Protein 2HQ7 (pdb70)

Secondary structure (DSSP, 8-state):
--SHHHHHHHHHHHH-S---EEE-GGG-EEE----EEETTTEEEEEEE-----HHHHH--EEE---B-SSSSEE--EEEEEEE--HHHH----TTHHHH-TTGGG-TTEEEEEEEEEEEEEEETTEEEEEEGGG-/--HHHHHHHHHHHHT-S---EEE-GGG-EEE----EEETTTEEEEEEE-----HHHHH--EEE---EETTTTEE--EEEEEEE--HHHH----TTSTTT-TTGGG-TTEEEEEEEEEEEEEEETTEEEEEETTT--

Radius of gyration: 18.86 Å; Cα contacts (8 Å, |Δi|>4): 543; chains: 2; bounding box: 48×42×45 Å

InterPro domains:
  IPR011576 Pyridoxamine 5'-phosphate oxidase, N-terminal [PF01243] (9-128)
  IPR012349 FMN-binding split barrel [G3DSA:2.30.110.10] (1-145)
  IPR052917 Stress Response and Developmental Protein [PTHR34818] (12-135)

Sequence (271 aa):
IDEKFLIESNELVESSKIVVGTNGENGYPNIKARLKHDGLKKFWLSTNTSTRVERLKKNNKICLYFVDDNKFAGLLVGTIEILHDRASKELWTDGCEIYYPLGIDDPDYTALCFTAEWWGNYYRHLKNITFKIDEIIDEKFLIESNELVESSKIVVGTNGENGYPNIKARLKHDGLKKFWLSTNTSTRVERLKKNNKICLYFVDDNKFAGLLVGTIEILHDRASKELWTDGCEIYYPLGIDDPDYTALCFTAEWGNYYRHLKNITFKIDEIY

Nearest PDB structures (foldseek):
  2hq7-assembly1_B  TM=1.007E+00  e=3.858E-28  Clostridium acetobutylicum
  2fhq-assembly1_B  TM=8.639E-01  e=6.244E-13  Bacteroides thetaiotaomicron VPI-5482
  2hq9-assembly1_B  TM=6.740E-01  e=7.837E-05  Mesorhizobium loti
  2hq9-assembly1_A  TM=6.359E-01  e=1.145E-04  Mesorhizobium loti
  3u5w-assembly1_A-2  TM=6.523E-01  e=2.023E-04  Brucella abortus 2308

CATH classification: 2.30.110.10

Solvent-accessible surface area: 13935 Å² total

Organism: Clostridium acetobutylicum (strain ATCC 824 / DSM 792 / JCM 1419 / IAM 19013 / LMG 5710 / NBRC 13948 / NRRL B-527 / VKM B-1787 / 2291 / W) (NCBI:txid272562)

B-factor: mean 39.84, std 12.77, range [18.35, 84.62]

Structure (mmCIF, N/CA/C/O backbone):
data_2HQ7
#
_entry.id   2HQ7
#
_cell.length_a   85.850
_cell.length_b   36.790
_cell.length_c   97.970
_cell.angle_alpha   90.000
_cell.angle_beta   113.750
_cell.angle_gamma   90.000
#
_symmetry.space_group_name_H-M   'C 1 2 1'
#
loop_
_entity.id
_entity.type
_entity.pdbx_description
1 polymer 'Protein, related to general stress protein 26(GS26) of B.subtilis'
2 non-polymer 'CHLORIDE ION'
3 non-polymer 1,2-ETHANEDIOL
4 water water
#
loop_
_atom_site.group_PDB
_atom_site.id
_atom_site.type_symbol
_atom_site.label_atom_id
_atom_site.label_alt_id
_atom_site.label_comp_id
_atom_site.label_asym_id
_atom_site.label_entity_id
_atom_site.label_seq_id
_atom_site.pdbx_PDB_ins_code
_atom_site.Cartn_x
_atom_site.Cartn_y
_atom_site.Cartn_z
_atom_site.occupancy
_atom_site.B_iso_or_equiv
_atom_site.auth_seq_id
_atom_site.auth_comp_id
_atom_site.auth_asym_id
_atom_site.auth_atom_id
_atom_site.pdbx_PDB_model_num
ATOM 1 N N . ILE A 1 3 ? 7.920 -3.761 41.547 1.00 76.52 2 ILE A N 1
ATOM 2 C CA . ILE A 1 3 ? 7.555 -3.042 40.292 1.00 76.17 2 ILE A CA 1
ATOM 3 C C . ILE A 1 3 ? 7.922 -1.550 40.387 1.00 76.54 2 ILE A C 1
ATOM 4 O O . ILE A 1 3 ? 7.516 -0.855 41.318 1.00 75.51 2 ILE A O 1
ATOM 9 N N . ASP A 1 4 ? 8.682 -1.085 39.392 1.00 78.32 3 ASP A N 1
ATOM 10 C CA . ASP A 1 4 ? 9.315 0.256 39.361 1.00 78.59 3 ASP A CA 1
ATOM 11 C C . ASP A 1 4 ? 8.322 1.413 39.223 1.00 78.61 3 ASP A C 1
ATOM 12 O O . ASP A 1 4 ? 7.137 1.209 38.914 1.00 78.27 3 ASP A O 1
ATOM 17 N N . GLU A 1 5 ? 8.829 2.626 39.441 1.00 77.81 4 GLU A N 1
ATOM 18 C CA . GLU A 1 5 ? 8.010 3.830 39.430 1.00 77.86 4 GLU A CA 1
ATOM 19 C C . GLU A 1 5 ? 8.077 4.612 38.118 1.00 75.86 4 GLU A C 1
ATOM 20 O O . GLU A 1 5 ? 7.345 5.580 37.956 1.00 77.03 4 GLU A O 1
ATOM 26 N N . LYS A 1 6 ? 8.927 4.195 37.182 1.00 73.20 5 LYS A N 1
ATOM 27 C CA . LYS A 1 6 ? 9.036 4.881 35.888 1.00 71.30 5 LYS A CA 1
ATOM 28 C C . LYS A 1 6 ? 7.807 4.622 35.003 1.00 70.07 5 LYS A C 1
ATOM 29 O O . LYS A 1 6 ? 7.161 5.555 34.508 1.00 68.95 5 LYS A O 1
ATOM 31 N N . PHE A 1 7 ? 7.494 3.344 34.811 1.00 67.58 6 PHE A N 1
ATOM 32 C CA . PHE A 1 7 ? 6.395 2.944 33.935 1.00 64.57 6 PHE A CA 1
ATOM 33 C C . PHE A 1 7 ? 5.028 3.140 34.613 1.00 61.43 6 PHE A C 1
ATOM 34 O O . PHE A 1 7 ? 4.003 3.194 33.925 1.00 62.79 6 PHE A O 1
ATOM 42 N N . LEU A 1 8 ? 5.016 3.266 35.940 1.00 56.40 7 LEU A N 1
ATOM 43 C CA . LEU A 1 8 ? 3.785 3.582 36.677 1.00 53.84 7 LEU A CA 1
ATOM 44 C C . LEU A 1 8 ? 3.493 5.081 36.717 1.00 52.47 7 LEU A C 1
ATOM 45 O O . LEU A 1 8 ? 2.349 5.478 36.907 1.00 52.26 7 LEU A O 1
ATOM 47 N N . ILE A 1 9 ? 4.527 5.912 36.568 1.00 51.17 8 ILE A N 1
ATOM 48 C CA . ILE A 1 9 ? 4.348 7.371 36.455 1.00 49.17 8 ILE A CA 1
ATOM 49 C C . ILE A 1 9 ? 3.725 7.697 35.117 1.00 45.38 8 ILE A C 1
ATOM 50 O O . ILE A 1 9 ? 2.791 8.479 35.057 1.00 45.69 8 ILE A O 1
ATOM 55 N N . GLU A 1 10 ? 4.242 7.076 34.054 1.00 43.62 9 GLU A N 1
ATOM 56 C CA . GLU A 1 10 ? 3.612 7.123 32.731 1.00 45.33 9 GLU A CA 1
ATOM 57 C C . GLU A 1 10 ? 2.173 6.549 32.671 1.00 41.07 9 GLU A C 1
ATOM 58 O O . GLU A 1 10 ? 1.349 7.056 31.927 1.00 39.53 9 GLU A O 1
ATOM 64 N N . SER A 1 11 ? 1.883 5.497 33.429 1.00 39.80 10 SER A N 1
ATOM 65 C CA . SER A 1 11 ? 0.529 4.935 33.477 1.00 37.61 10 SER A CA 1
ATOM 66 C C . SER A 1 11 ? -0.459 5.952 34.052 1.00 37.09 10 SER A C 1
ATOM 67 O O . SER A 1 11 ? -1.524 6.176 33.491 1.00 37.12 10 SER A O 1
ATOM 70 N N . ASN A 1 12 ? -0.090 6.568 35.163 1.00 36.88 11 ASN A N 1
ATOM 71 C CA . ASN A 1 12 ? -0.933 7.565 35.809 1.00 40.44 11 ASN A CA 1
ATOM 72 C C . ASN A 1 12 ? -1.107 8.824 34.977 1.00 40.63 11 ASN A C 1
ATOM 73 O O . ASN A 1 12 ? -2.170 9.436 34.986 1.00 41.11 11 ASN A O 1
ATOM 78 N N . GLU A 1 13 ? -0.047 9.240 34.293 1.00 43.05 12 GLU A N 1
ATOM 79 C CA . GLU A 1 13 ? -0.116 10.432 33.452 1.00 43.82 12 GLU A CA 1
ATOM 80 C C . GLU A 1 13 ? -1.066 10.192 32.287 1.00 41.13 12 GLU A C 1
ATOM 81 O O . GLU A 1 13 ? -1.838 11.069 31.890 1.00 42.95 12 GLU A O 1
ATOM 87 N N . LEU A 1 14 ? -0.970 9.003 31.728 1.00 39.09 13 LEU A N 1
ATOM 88 C CA . LEU A 1 14 ? -1.811 8.587 30.643 1.00 39.22 13 LEU A CA 1
ATOM 89 C C . LEU A 1 14 ? -3.285 8.599 31.059 1.00 39.45 13 LEU A C 1
ATOM 90 O O . LEU A 1 14 ? -4.136 9.110 30.334 1.00 40.02 13 LEU A O 1
ATOM 95 N N . VAL A 1 15 ? -3.579 8.019 32.220 1.00 36.10 14 VAL A N 1
ATOM 96 C CA . VAL A 1 15 ? -4.920 8.036 32.766 1.00 36.95 14 VAL A CA 1
ATOM 97 C C . VAL A 1 15 ? -5.410 9.470 33.049 1.00 38.53 14 VAL A C 1
ATOM 98 O O . VAL A 1 15 ? -6.549 9.808 32.756 1.00 35.57 14 VAL A O 1
ATOM 102 N N . GLU A 1 16 ? -4.546 10.314 33.607 1.00 40.68 15 GLU A N 1
ATOM 103 C CA . GLU A 1 16 ? -4.951 11.670 33.968 1.00 40.79 15 GLU A CA 1
ATOM 104 C C . GLU A 1 16 ? -5.210 12.517 32.749 1.00 38.65 15 GLU A C 1
ATOM 105 O O . GLU A 1 16 ? -5.988 13.441 32.821 1.00 37.65 15 GLU A O 1
ATOM 111 N N . SER A 1 17 ? -4.593 12.180 31.624 1.00 39.24 16 SER A N 1
ATOM 112 C CA . SER A 1 17 ? -4.753 12.968 30.407 1.00 41.93 16 SER A CA 1
ATOM 113 C C . SER A 1 17 ? -5.932 12.487 29.581 1.00 42.73 16 SER A C 1
ATOM 114 O O . SER A 1 17 ? -6.309 13.148 28.622 1.00 43.26 16 SER A O 1
ATOM 117 N N . SER A 1 18 ? -6.492 11.333 29.938 1.00 42.82 17 SER A N 1
ATOM 118 C CA . SER A 1 18 ? -7.515 10.671 29.127 1.00 43.61 17 SER A CA 1
ATOM 119 C C . SER A 1 18 ? -8.922 11.155 29.435 1.00 42.30 17 SER A C 1
ATOM 120 O O . SER A 1 18 ? -9.336 11.140 30.575 1.00 45.82 17 SER A O 1
ATOM 123 N N . LYS A 1 19 ? -9.661 11.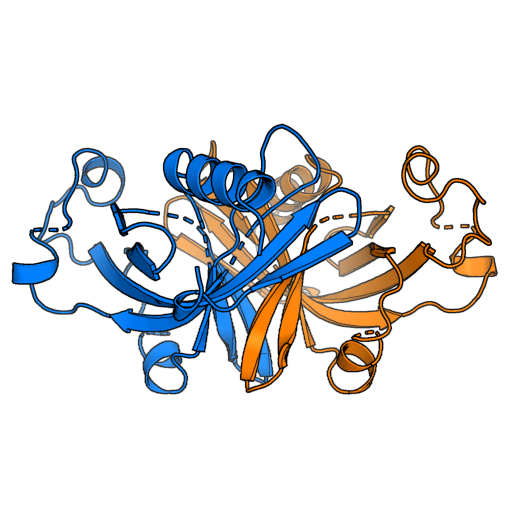576 28.423 1.00 40.33 18 LYS A N 1
ATOM 124 C CA . LYS A 1 19 ? -11.072 11.900 28.571 1.00 40.23 18 LYS A CA 1
ATOM 125 C C . LYS A 1 19 ? -11.921 10.732 28.114 1.00 39.02 18 LYS A C 1
ATOM 126 O O . LYS A 1 19 ? -12.991 10.520 28.653 1.00 38.81 18 LYS A O 1
ATOM 128 N N . ILE A 1 20 ? -11.462 10.036 27.072 1.00 39.52 19 ILE A N 1
ATOM 129 C CA . ILE A 1 20 ? -12.132 8.887 26.488 1.00 38.41 19 ILE A CA 1
ATOM 130 C C . ILE A 1 20 ? -11.323 7.633 26.771 1.00 36.27 19 ILE A C 1
ATOM 131 O O . ILE A 1 20 ? -10.093 7.621 26.697 1.00 37.10 19 ILE A O 1
ATOM 136 N N . VAL A 1 21 ? -12.016 6.565 27.111 1.00 31.22 20 VAL A N 1
ATOM 137 C CA . VAL A 1 21 ? -11.349 5.286 27.377 1.00 33.51 20 VAL A CA 1
ATOM 138 C C . VAL A 1 21 ? -12.066 4.179 26.607 1.00 29.39 20 VAL A C 1
ATOM 139 O O . VAL A 1 21 ? -13.273 4.261 26.362 1.00 29.53 20 VAL A O 1
ATOM 151 N N . VAL A 1 23 ? -13.461 0.582 26.208 1.00 28.17 22 VAL A N 1
ATOM 152 C CA . VAL A 1 23 ? -13.988 -0.367 27.174 1.00 22.57 22 VAL A CA 1
ATOM 153 C C . VAL A 1 23 ? -14.322 -1.678 26.498 1.00 25.93 22 VAL A C 1
ATOM 154 O O . VAL A 1 23 ? -15.152 -1.747 25.585 1.00 25.10 22 VAL A O 1
ATOM 158 N N . GLY A 1 24 ? -13.667 -2.727 26.968 1.00 22.84 23 GLY A N 1
ATOM 159 C CA . GLY A 1 24 ? -13.871 -4.025 26.446 1.00 22.53 23 GLY A CA 1
ATOM 160 C C . GLY A 1 24 ? -14.766 -4.813 27.362 1.00 24.33 23 GLY A C 1
ATOM 161 O O . GLY A 1 24 ? -14.506 -4.874 28.556 1.00 22.67 23 GLY A O 1
ATOM 162 N N . THR A 1 25 ? -15.791 -5.443 26.788 1.00 25.82 24 THR A N 1
ATOM 163 C CA . THR A 1 25 ? -16.795 -6.199 27.547 1.00 25.17 24 THR A CA 1
ATOM 164 C C . THR A 1 25 ? -16.956 -7.515 26.837 1.00 23.68 24 THR A C 1
ATOM 165 O O . THR A 1 25 ? -16.558 -7.656 25.679 1.00 25.68 24 THR A O 1
ATOM 169 N N . ASN A 1 26 ? -17.513 -8.484 27.548 1.00 27.71 25 ASN A N 1
ATOM 170 C CA . ASN A 1 26 ? -17.795 -9.798 27.007 1.00 24.17 25 ASN A CA 1
ATOM 171 C C . ASN A 1 26 ? -19.147 -9.808 26.307 1.00 26.22 25 ASN A C 1
ATOM 172 O O . ASN A 1 26 ? -20.185 -9.665 26.931 1.00 27.16 25 ASN A O 1
ATOM 177 N N . GLY A 1 27 ? -19.134 -9.953 24.999 1.00 27.41 26 GLY A N 1
ATOM 178 C CA . GLY A 1 27 ? -20.331 -9.779 24.229 1.00 28.65 26 GLY A CA 1
ATOM 179 C C . GLY A 1 27 ? -21.030 -11.062 23.905 1.00 29.25 26 GLY A C 1
ATOM 180 O O . GLY A 1 27 ? -20.657 -12.150 24.361 1.00 29.82 26 GLY A O 1
ATOM 181 N N . GLU A 1 28 ? -22.040 -10.926 23.059 1.00 32.73 27 GLU A N 1
ATOM 182 C CA . GLU A 1 28 ? -22.876 -12.040 22.633 1.00 31.35 27 GLU A CA 1
ATOM 183 C C . GLU A 1 28 ? -22.023 -13.054 21.886 1.00 30.78 27 GLU A C 1
ATOM 184 O O . GLU A 1 28 ? -21.099 -12.702 21.123 1.00 27.60 27 GLU A O 1
ATOM 187 N N . ASN A 1 29 ? -22.328 -14.328 22.106 1.00 29.83 28 ASN A N 1
ATOM 188 C CA . ASN A 1 29 ? -21.779 -15.413 21.320 1.00 29.26 28 ASN A CA 1
ATOM 189 C C . ASN A 1 29 ? -20.293 -15.611 21.495 1.00 28.53 28 ASN A C 1
ATOM 190 O O . ASN A 1 29 ? -19.656 -16.265 20.683 1.00 30.05 28 ASN A O 1
ATOM 195 N N . GLY A 1 30 ? -19.740 -15.076 22.564 1.00 25.18 29 GLY A N 1
ATOM 196 C CA . GLY A 1 30 ? -18.371 -15.384 22.922 1.00 27.79 29 GLY A CA 1
ATOM 197 C C . GLY A 1 30 ? -17.380 -14.401 22.378 1.00 27.94 29 GLY A C 1
ATOM 198 O O . GLY A 1 30 ? -16.180 -14.634 22.490 1.00 29.30 29 GLY A O 1
ATOM 199 N N . TYR A 1 31 ? -17.864 -13.291 21.827 1.00 25.27 30 TYR A N 1
ATOM 200 C CA . TYR A 1 31 ? -16.985 -12.349 21.176 1.00 26.66 30 TYR A CA 1
ATOM 201 C C . TYR A 1 31 ? -16.779 -11.189 22.099 1.00 25.95 30 TYR A C 1
ATOM 202 O O . TYR A 1 31 ? -17.738 -10.750 22.721 1.00 25.50 30 TYR A O 1
ATOM 211 N N . PRO A 1 32 ? -15.532 -10.662 22.175 1.00 26.76 31 PRO A N 1
ATOM 212 C CA . PRO A 1 32 ? -15.351 -9.403 22.866 1.00 26.35 31 PRO A CA 1
ATOM 213 C C . PRO A 1 32 ? -15.998 -8.280 22.097 1.00 27.97 31 PRO A C 1
ATOM 214 O O . PRO A 1 32 ? -16.242 -8.392 20.889 1.00 27.45 31 PRO A O 1
ATOM 218 N N . ASN A 1 33 ? -16.276 -7.192 22.804 1.00 25.34 32 ASN A N 1
ATOM 219 C CA . ASN A 1 33 ? -16.859 -6.045 22.198 1.00 26.75 32 ASN A CA 1
ATOM 220 C C . ASN A 1 33 ? -16.085 -4.883 22.802 1.00 25.60 32 ASN A C 1
ATOM 221 O O . ASN A 1 33 ? -15.620 -4.971 23.946 1.00 25.36 32 ASN A O 1
ATOM 226 N N . ILE A 1 34 ? -15.890 -3.831 22.023 1.00 27.24 33 ILE A N 1
ATOM 227 C CA . ILE A 1 34 ? -15.252 -2.600 22.519 1.00 25.33 33 ILE A CA 1
ATOM 228 C C . ILE A 1 34 ? -16.104 -1.364 22.194 1.00 27.47 33 ILE A C 1
ATOM 229 O O . ILE A 1 34 ? -16.659 -1.281 21.111 1.00 26.06 33 ILE A O 1
ATOM 234 N N . LYS A 1 35 ? -16.161 -0.407 23.129 1.00 26.13 34 LYS A N 1
ATOM 235 C CA . LYS A 1 35 ? -16.953 0.806 23.026 1.00 30.17 34 LYS A CA 1
ATOM 236 C C . LYS A 1 35 ? -16.188 1.916 23.739 1.00 28.58 34 LYS A C 1
ATOM 237 O O . LYS A 1 35 ? -15.626 1.683 24.803 1.00 30.74 34 LYS A O 1
ATOM 243 N N . ALA A 1 36 ? -16.189 3.114 23.175 1.00 30.37 35 ALA A N 1
ATOM 244 C CA . ALA A 1 36 ? -15.595 4.287 23.821 1.00 26.28 35 ALA A CA 1
ATOM 245 C C . ALA A 1 36 ? -16.546 4.795 24.887 1.00 26.13 35 ALA A C 1
ATOM 246 O O . ALA A 1 36 ? -17.753 4.821 24.671 1.00 28.85 35 ALA A O 1
ATOM 264 N N . ARG A 1 39 ? -14.480 9.250 30.683 1.00 33.09 38 ARG A N 1
ATOM 265 C CA . ARG A 1 39 ? -14.008 9.191 32.064 1.00 35.51 38 ARG A CA 1
ATOM 266 C C . ARG A 1 39 ? -14.558 10.339 32.875 1.00 35.92 38 ARG A C 1
ATOM 267 O O . ARG A 1 39 ? -14.289 11.490 32.553 1.00 37.08 38 ARG A O 1
ATOM 275 N N . LEU A 1 40 ? -15.319 10.039 33.930 1.00 35.80 39 LEU A N 1
ATOM 276 C CA . LEU A 1 40 ? -15.846 11.078 34.819 1.00 34.25 39 LEU A CA 1
ATOM 277 C C . LEU A 1 40 ? -14.882 11.416 35.938 1.00 32.75 39 LEU A C 1
ATOM 278 O O . LEU A 1 40 ? -14.642 12.570 36.209 1.00 38.07 39 LEU A O 1
ATOM 283 N N . LYS A 1 41 ? -14.346 10.412 36.598 1.00 29.52 40 LYS A N 1
ATOM 284 C CA . LYS A 1 41 ? -13.489 10.583 37.773 1.00 30.02 40 LYS A CA 1
ATOM 285 C C . LYS A 1 41 ? -12.675 9.278 37.923 1.00 28.15 40 LYS A C 1
ATOM 286 O O . LYS A 1 41 ? -13.044 8.246 37.365 1.00 25.59 40 LYS A O 1
ATOM 292 N N . HIS A 1 42 ? -11.549 9.322 38.628 1.00 27.54 41 HIS A N 1
ATOM 293 C CA . HIS A 1 42 ? -10.796 8.127 38.953 1.00 28.28 41 HIS A CA 1
ATOM 294 C C . HIS A 1 42 ? -10.063 8.390 40.251 1.00 28.47 41 HIS A C 1
ATOM 295 O O . HIS A 1 42 ? -9.991 9.519 40.718 1.00 29.70 41 HIS A O 1
ATOM 302 N N . ASP A 1 43 ? -9.566 7.310 40.824 1.00 28.93 42 ASP A N 1
ATOM 303 C CA . ASP A 1 43 ? -8.652 7.342 41.933 1.00 29.42 42 ASP A CA 1
ATOM 304 C C . ASP A 1 43 ? -7.473 6.429 41.610 1.00 28.54 42 ASP A C 1
ATOM 305 O O . ASP A 1 43 ? -7.590 5.217 41.650 1.00 28.76 42 ASP A O 1
ATOM 310 N N . GLY A 1 44 ? -6.331 7.044 41.308 1.00 28.95 43 GLY A N 1
ATOM 311 C CA . GLY A 1 44 ? -5.154 6.339 40.799 1.00 29.49 43 GLY A CA 1
ATOM 312 C C . GLY A 1 44 ? -5.469 5.439 39.641 1.00 26.35 43 GLY A C 1
ATOM 313 O O . GLY A 1 44 ? -6.189 5.825 38.728 1.00 27.26 43 GLY A O 1
ATOM 314 N N . LEU A 1 45 ? -4.966 4.209 39.740 1.00 30.57 44 LEU A N 1
ATOM 315 C CA . LEU A 1 45 ? -5.274 3.109 38.819 1.00 31.16 44 LEU A CA 1
ATOM 316 C C . LEU A 1 45 ? -6.296 2.097 39.357 1.00 30.39 44 LEU A C 1
ATOM 317 O O . LEU A 1 45 ? -6.549 1.073 38.713 1.00 30.22 44 LEU A O 1
ATOM 322 N N . LYS A 1 46 ? -6.897 2.366 40.516 1.00 28.23 45 LYS A N 1
ATOM 323 C CA . LYS A 1 46 ? -7.794 1.394 41.138 1.00 28.07 45 LYS A CA 1
ATOM 324 C C . LYS A 1 46 ? -9.265 1.607 40.768 1.00 26.36 45 LYS A C 1
ATOM 325 O O . LYS A 1 46 ? -9.988 0.659 40.597 1.00 29.20 45 LYS A O 1
ATOM 331 N N . LYS A 1 47 ? -9.731 2.852 40.707 1.00 29.58 46 LYS A N 1
ATOM 332 C CA . LYS A 1 47 ? -11.149 3.092 40.479 1.00 31.04 46 LYS A CA 1
ATOM 333 C C . LYS A 1 47 ? -11.340 4.137 39.441 1.00 30.80 46 LYS A C 1
ATOM 334 O O . LYS A 1 47 ? -10.636 5.164 39.453 1.00 31.30 46 LYS A O 1
ATOM 340 N N . PHE A 1 48 ? -12.297 3.856 38.551 1.00 29.08 47 PHE A N 1
ATOM 341 C CA . PHE A 1 48 ? -12.643 4.690 37.405 1.00 25.95 47 PHE A CA 1
ATOM 342 C C . PHE A 1 48 ? -14.127 4.797 37.276 1.00 27.67 47 PHE A C 1
ATOM 343 O O . PHE A 1 48 ? -14.829 3.793 37.246 1.00 28.77 47 PHE A O 1
ATOM 351 N N . TRP A 1 49 ? -14.621 6.025 37.241 1.00 28.73 48 TRP A N 1
ATOM 352 C CA . TRP A 1 49 ? -16.050 6.246 37.008 1.00 28.78 48 TRP A CA 1
ATOM 353 C C . TRP A 1 49 ? -16.226 6.681 35.576 1.00 27.52 48 TRP A C 1
ATOM 354 O O . TRP A 1 49 ? -15.550 7.613 35.134 1.00 28.84 48 TRP A O 1
ATOM 365 N N . LEU A 1 50 ? -17.116 5.990 34.864 1.00 25.72 49 LEU A N 1
ATOM 366 C CA . LEU A 1 50 ? -17.282 6.164 33.438 1.00 27.80 49 LEU A CA 1
ATOM 367 C C . LEU A 1 50 ? -18.710 6.501 33.143 1.00 27.48 49 LEU A C 1
ATOM 368 O O . LEU A 1 50 ? -19.585 6.127 33.878 1.00 27.17 49 LEU A O 1
ATOM 373 N N . SER A 1 51 ? -18.957 7.220 32.064 1.00 29.63 50 SER A N 1
ATOM 374 C CA . SER A 1 51 ? -20.326 7.338 31.579 1.00 31.30 50 SER A CA 1
ATOM 375 C C . SER A 1 51 ? -20.418 6.923 30.145 1.00 26.57 50 SER A C 1
ATOM 376 O O . SER A 1 51 ? -19.447 6.988 29.393 1.00 27.42 50 SER A O 1
ATOM 379 N N . THR A 1 52 ? -21.612 6.485 29.782 1.00 28.80 51 THR A N 1
ATOM 380 C CA . THR A 1 52 ? -21.938 6.133 28.441 1.00 27.95 51 THR A CA 1
ATOM 381 C C . THR A 1 52 ? -23.460 6.296 28.315 1.00 31.12 51 THR A C 1
ATOM 382 O O . THR A 1 52 ? -24.171 6.580 29.292 1.00 33.80 51 THR A O 1
ATOM 386 N N . ASN A 1 53 ? -23.973 6.147 27.113 1.00 32.69 52 ASN A N 1
ATOM 387 C CA . ASN A 1 53 ? -25.391 6.324 26.922 1.00 34.62 52 ASN A CA 1
ATOM 388 C C . ASN A 1 53 ? -26.091 5.082 27.427 1.00 34.44 52 ASN A C 1
ATOM 389 O O . ASN A 1 53 ? -25.597 3.979 27.250 1.00 31.99 52 ASN A O 1
ATOM 394 N N . THR A 1 54 ? -27.228 5.290 28.081 1.00 35.70 53 THR A N 1
ATOM 395 C CA . THR A 1 54 ? -28.134 4.234 28.484 1.00 35.73 53 THR A CA 1
ATOM 396 C C . THR A 1 54 ? -28.488 3.271 27.344 1.00 37.13 53 THR A C 1
ATOM 397 O O . THR A 1 54 ? -28.772 3.694 26.237 1.00 37.10 53 THR A O 1
ATOM 401 N N . SER A 1 55 ? -28.426 1.980 27.637 1.00 35.47 54 SER A N 1
ATOM 402 C CA . SER A 1 55 ? -28.596 0.918 26.650 1.00 38.72 54 SER A CA 1
ATOM 403 C C . SER A 1 55 ? -28.997 -0.330 27.402 1.00 38.78 54 SER A C 1
ATOM 404 O O . SER A 1 55 ? -28.261 -0.797 28.274 1.00 37.81 54 SER A O 1
ATOM 407 N N . THR A 1 56 ? -30.173 -0.861 27.080 1.00 39.71 55 THR A N 1
ATOM 408 C CA . THR A 1 56 ? -30.693 -2.027 27.786 1.00 39.70 55 THR A CA 1
ATOM 409 C C . THR A 1 56 ? -29.906 -3.298 27.442 1.00 38.68 55 THR A C 1
ATOM 410 O O . THR A 1 56 ? -29.785 -4.214 28.253 1.00 36.16 55 THR A O 1
ATOM 414 N N . ARG A 1 57 ? -29.398 -3.345 26.221 1.00 39.39 56 ARG A N 1
ATOM 415 C CA . ARG A 1 57 ? -28.539 -4.428 25.768 1.00 43.47 56 ARG A CA 1
ATOM 416 C C . ARG A 1 57 ? -27.257 -4.508 26.613 1.00 40.14 56 ARG A C 1
ATOM 417 O O . ARG A 1 57 ? -26.848 -5.579 27.045 1.00 41.60 56 ARG A O 1
ATOM 430 N N . VAL A 1 59 ? -26.896 -3.134 29.677 1.00 35.52 58 VAL A N 1
ATOM 431 C CA . VAL A 1 59 ? -27.282 -3.415 31.056 1.00 34.91 58 VAL A CA 1
ATOM 432 C C . VAL A 1 59 ? -27.425 -4.946 31.222 1.00 34.62 58 VAL A C 1
ATOM 433 O O . VAL A 1 59 ? -26.921 -5.504 32.180 1.00 34.85 58 VAL A O 1
ATOM 437 N N . GLU A 1 60 ? -28.089 -5.620 30.288 1.00 32.42 59 GLU A N 1
ATOM 438 C CA . GLU A 1 60 ? -28.249 -7.081 30.398 1.00 38.67 59 GLU A CA 1
ATOM 439 C C . GLU A 1 60 ? -26.932 -7.830 30.267 1.00 36.11 59 GLU A C 1
ATOM 440 O O . GLU A 1 60 ? -26.698 -8.807 30.974 1.00 38.75 59 GLU A O 1
ATOM 446 N N . ARG A 1 61 ? -26.100 -7.390 29.333 1.00 35.25 60 ARG A N 1
ATOM 447 C CA . ARG A 1 61 ? -24.758 -7.902 29.179 1.00 33.20 60 ARG A CA 1
ATOM 448 C C . ARG A 1 61 ? -24.022 -7.841 30.505 1.00 32.55 60 ARG A C 1
ATOM 449 O O . ARG A 1 61 ? -23.532 -8.850 30.995 1.00 31.68 60 ARG A O 1
ATOM 457 N N . LEU A 1 62 ? -23.938 -6.650 31.083 1.00 31.85 61 LEU A N 1
ATOM 458 C CA . LEU A 1 62 ? -23.108 -6.483 32.253 1.00 33.70 61 LEU A CA 1
ATOM 459 C C . LEU A 1 62 ? -23.628 -7.170 33.497 1.00 36.21 61 LEU A C 1
ATOM 460 O O . LEU A 1 62 ? -22.835 -7.468 34.385 1.00 36.12 61 LEU A O 1
ATOM 465 N N . LYS A 1 63 ? -24.937 -7.450 33.553 1.00 38.55 62 LYS A N 1
ATOM 466 C CA . LYS A 1 63 ? -25.518 -8.209 34.663 1.00 40.22 62 LYS A CA 1
ATOM 467 C C . LYS A 1 63 ? -25.223 -9.696 34.530 1.00 40.13 62 LYS A C 1
ATOM 468 O O . LYS A 1 63 ? -25.063 -10.387 35.535 1.00 39.46 62 LYS A O 1
ATOM 471 N N . LYS A 1 64 ? -25.147 -10.193 33.295 1.00 38.54 63 LYS A N 1
ATOM 472 C CA . LYS A 1 64 ? -24.679 -11.559 33.063 1.00 39.96 63 LYS A CA 1
ATOM 473 C C . LYS A 1 64 ? -23.177 -11.684 33.337 1.00 35.83 63 LYS A C 1
ATOM 474 O O . LYS A 1 64 ? -22.722 -12.662 33.901 1.00 37.89 63 LYS A O 1
ATOM 478 N N . ASN A 1 65 ? -22.394 -10.709 32.895 1.00 33.41 64 ASN A N 1
ATOM 479 C CA . ASN A 1 65 ? -20.941 -10.823 32.937 1.00 29.73 64 ASN A CA 1
ATOM 480 C C . ASN A 1 65 ? -20.327 -9.450 33.083 1.00 28.72 64 ASN A C 1
ATOM 481 O O . ASN A 1 65 ? -20.299 -8.673 32.127 1.00 29.06 64 ASN A O 1
ATOM 486 N N . ASN A 1 66 ? -19.869 -9.127 34.295 1.00 29.86 65 ASN A N 1
ATOM 487 C CA . ASN A 1 66 ? -19.302 -7.796 34.576 1.00 30.90 65 ASN A CA 1
ATOM 488 C C . ASN A 1 66 ? -17.772 -7.735 34.499 1.00 30.11 65 ASN A C 1
ATOM 489 O O . ASN A 1 66 ? -17.177 -6.755 34.932 1.00 25.22 65 ASN A O 1
ATOM 494 N N . LYS A 1 67 ? -17.131 -8.763 33.935 1.00 30.66 66 LYS A N 1
ATOM 495 C CA . LYS A 1 67 ? -15.676 -8.709 33.701 1.00 30.14 66 LYS A CA 1
ATOM 496 C C . LYS A 1 67 ? -15.343 -7.920 32.446 1.00 30.77 66 LYS A C 1
ATOM 497 O O . LYS A 1 67 ? -15.831 -8.267 31.359 1.00 32.10 66 LYS A O 1
ATOM 503 N N . ILE A 1 68 ? -14.513 -6.887 32.607 1.00 26.20 67 ILE A N 1
ATOM 504 C CA . ILE A 1 68 ? -14.193 -5.930 31.539 1.00 27.49 67 ILE A CA 1
ATOM 505 C C . ILE A 1 68 ? -12.727 -5.543 31.581 1.00 24.65 67 ILE A C 1
ATOM 506 O O . ILE A 1 68 ? -11.986 -5.957 32.491 1.00 22.63 67 ILE A O 1
ATOM 511 N N . CYS A 1 69 ? -12.300 -4.805 30.568 1.00 27.22 68 CYS A N 1
ATOM 512 C CA . CYS A 1 69 ? -11.003 -4.119 30.596 1.00 23.29 68 CYS A CA 1
ATOM 513 C C . CYS A 1 69 ? -11.162 -2.711 30.081 1.00 24.46 68 CYS A C 1
ATOM 514 O O . CYS A 1 69 ? -12.147 -2.412 29.418 1.00 27.74 68 CYS A O 1
ATOM 517 N N . LEU A 1 70 ? -10.252 -1.829 30.508 1.00 24.13 69 LEU A N 1
ATOM 518 C CA . LEU A 1 70 ? -10.100 -0.476 30.017 1.00 27.23 69 LEU A CA 1
ATOM 519 C C . LEU A 1 70 ? -8.796 -0.394 29.259 1.00 26.97 69 LEU A C 1
ATOM 520 O O . LEU A 1 70 ? -7.800 -0.955 29.693 1.00 25.51 69 LEU A O 1
ATOM 525 N N . TYR A 1 71 ? -8.758 0.355 28.169 1.00 26.28 70 TYR A N 1
ATOM 526 C CA . TYR A 1 71 ? -7.510 0.588 27.486 1.00 25.54 70 TYR A CA 1
ATOM 527 C C . TYR A 1 71 ? -7.349 2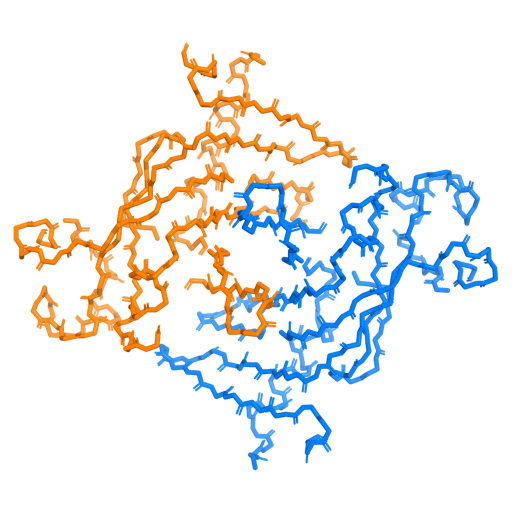.083 27.239 1.00 22.93 70 TYR A C 1
ATOM 528 O O . TYR A 1 71 ? -8.263 2.709 26.736 1.00 24.05 70 TYR A O 1
ATOM 537 N N . PHE A 1 72 ? -6.181 2.595 27.596 1.00 21.43 71 PHE A N 1
ATOM 538 C CA . PHE A 1 72 ? -5.811 4.013 27.453 1.00 27.52 71 PHE A CA 1
ATOM 539 C C . PHE A 1 72 ? -4.732 4.073 26.407 1.00 28.60 71 PHE A C 1
ATOM 540 O O . PHE A 1 72 ? -3.629 3.518 26.569 1.00 28.46 71 PHE A O 1
ATOM 548 N N . VAL A 1 73 ? -5.079 4.691 25.300 1.00 32.59 72 VAL A N 1
ATOM 549 C CA . VAL A 1 73 ? -4.165 4.928 24.199 1.00 36.07 72 VAL A CA 1
ATOM 550 C C . VAL A 1 73 ? -3.200 6.083 24.485 1.00 35.57 72 VAL A C 1
ATOM 551 O O . VAL A 1 73 ? -3.608 7.180 24.866 1.00 38.56 72 VAL A O 1
ATOM 555 N N . ASP A 1 74 ? -1.913 5.845 24.262 1.00 36.91 73 ASP A N 1
ATOM 556 C CA . ASP A 1 74 ? -0.934 6.917 24.244 1.00 41.37 73 ASP A CA 1
ATOM 557 C C . ASP A 1 74 ? -0.949 7.584 22.857 1.00 45.01 73 ASP A C 1
ATOM 558 O O . ASP A 1 74 ? -0.782 6.908 21.841 1.00 45.60 73 ASP A O 1
ATOM 563 N N . ASP A 1 75 ? -1.170 8.898 22.826 1.00 50.67 74 ASP A N 1
ATOM 564 C CA . ASP A 1 75 ? -1.408 9.628 21.575 1.00 55.00 74 ASP A CA 1
ATOM 565 C C . ASP A 1 75 ? -0.116 10.116 20.920 1.00 58.24 74 ASP A C 1
ATOM 566 O O . ASP A 1 75 ? -0.150 10.661 19.806 1.00 59.20 74 ASP A O 1
ATOM 571 N N . ASN A 1 76 ? 1.013 9.957 21.612 1.00 58.75 75 ASN A N 1
ATOM 572 C CA . ASN A 1 76 ? 2.284 10.486 21.124 1.00 59.19 75 ASN A CA 1
ATOM 573 C C . ASN A 1 76 ? 3.341 9.421 20.876 1.00 57.51 75 ASN A C 1
ATOM 574 O O . ASN A 1 76 ? 4.440 9.748 20.435 1.00 59.89 75 ASN A O 1
ATOM 579 N N . LYS A 1 77 ? 3.020 8.160 21.148 1.00 53.63 76 LYS A N 1
ATOM 580 C CA . LYS A 1 77 ? 3.957 7.063 20.911 1.00 51.23 76 LYS A CA 1
ATOM 581 C C . LYS A 1 77 ? 3.242 5.731 20.983 1.00 49.40 76 LYS A C 1
ATOM 582 O O . LYS A 1 77 ? 2.133 5.651 21.519 1.00 50.36 76 LYS A O 1
ATOM 588 N N . PHE A 1 78 ? 3.860 4.691 20.432 1.00 47.05 77 PHE A N 1
ATOM 589 C CA . PHE A 1 78 ? 3.216 3.381 20.395 1.00 46.98 77 PHE A CA 1
ATOM 590 C C . PHE A 1 78 ? 3.281 2.738 21.792 1.00 44.78 77 PHE A C 1
ATOM 591 O O . PHE A 1 78 ? 4.244 2.058 22.149 1.00 44.36 77 PHE A O 1
ATOM 599 N N . ALA A 1 79 ? 2.238 2.993 22.579 1.00 40.79 78 ALA A N 1
ATOM 600 C CA . ALA A 1 79 ? 2.192 2.570 23.967 1.00 37.58 78 ALA A CA 1
ATOM 601 C C . ALA A 1 79 ? 0.788 2.748 24.524 1.00 33.47 78 ALA A C 1
ATOM 602 O O . ALA A 1 79 ? -0.032 3.530 24.029 1.00 29.59 78 ALA A O 1
ATOM 604 N N . GLY A 1 80 ? 0.491 1.992 25.551 1.00 32.09 79 GLY A N 1
ATOM 605 C CA . GLY A 1 80 ? -0.823 2.078 26.161 1.00 30.18 79 GLY A CA 1
ATOM 606 C C . GLY A 1 80 ? -0.923 1.313 27.453 1.00 29.90 79 GLY A C 1
ATOM 607 O O . GLY A 1 80 ? -0.014 0.557 27.807 1.00 27.18 79 GLY A O 1
ATOM 608 N N . LEU A 1 81 ? -2.029 1.536 28.154 1.00 28.65 80 LEU A N 1
ATOM 609 C CA . LEU A 1 81 ? -2.279 0.894 29.448 1.00 25.83 80 LEU A CA 1
ATOM 610 C C . LEU A 1 81 ? -3.579 0.171 29.391 1.00 25.14 80 LEU A C 1
ATOM 611 O O . LEU A 1 81 ? -4.577 0.708 28.953 1.00 25.58 80 LEU A O 1
ATOM 624 N N . LEU A 1 83 ? -6.194 -1.903 31.815 1.00 27.17 82 LEU A N 1
ATOM 625 C CA . LEU A 1 83 ? -6.606 -2.378 33.137 1.00 26.45 82 LEU A CA 1
ATOM 626 C C . LEU A 1 83 ? -7.709 -3.403 32.998 1.00 25.01 82 LEU A C 1
ATOM 627 O O . LEU A 1 83 ? -8.585 -3.308 32.146 1.00 25.28 82 LEU A O 1
ATOM 632 N N . VAL A 1 84 ? -7.653 -4.402 33.856 1.00 27.33 83 VAL A N 1
ATOM 633 C CA . VAL A 1 84 ? -8.633 -5.450 33.867 1.00 27.47 83 VAL A CA 1
ATOM 634 C C . VAL A 1 84 ? -9.289 -5.498 35.239 1.00 24.60 83 VAL A C 1
ATOM 635 O O . VAL A 1 84 ? -8.625 -5.356 36.243 1.00 27.26 83 VAL A O 1
ATOM 639 N N . GLY A 1 85 ? -10.597 -5.719 35.269 1.00 28.09 84 GLY A N 1
ATOM 640 C CA . GLY A 1 85 ? -11.367 -5.869 36.533 1.00 26.07 84 GLY A CA 1
ATOM 641 C C . GLY A 1 85 ? -12.859 -6.023 36.257 1.00 24.82 84 GLY A C 1
ATOM 642 O O . GLY A 1 85 ? -13.260 -6.552 35.215 1.00 24.38 84 GLY A O 1
ATOM 643 N N . THR A 1 86 ? -13.684 -5.538 37.173 1.00 25.93 85 THR A N 1
ATOM 644 C CA . THR A 1 86 ? -15.129 -5.666 37.081 1.00 25.72 85 THR A CA 1
ATOM 645 C C . THR A 1 86 ? -15.810 -4.294 37.133 1.00 26.10 85 THR A C 1
ATOM 646 O O . THR A 1 86 ? -15.248 -3.339 37.643 1.00 28.09 85 THR A O 1
ATOM 650 N N . ILE A 1 87 ? -17.022 -4.212 36.588 1.00 26.87 86 ILE A N 1
ATOM 651 C CA . ILE A 1 87 ? -17.728 -2.941 36.490 1.00 23.58 86 ILE A CA 1
ATOM 652 C C . ILE A 1 87 ? -19.103 -3.063 37.125 1.00 29.18 86 ILE A C 1
ATOM 653 O O . ILE A 1 87 ? -19.677 -4.146 37.128 1.00 25.40 86 ILE A O 1
ATOM 658 N N . GLU A 1 88 ? -19.648 -1.953 37.626 1.00 29.99 87 GLU A N 1
ATOM 659 C CA . GLU A 1 88 ? -21.008 -1.951 38.170 1.00 33.70 87 GLU A CA 1
ATOM 660 C C . GLU A 1 88 ? -21.714 -0.690 37.702 1.00 31.90 87 GLU A C 1
ATOM 661 O O . GLU A 1 88 ? -21.136 0.391 37.713 1.00 30.20 87 GLU A O 1
ATOM 667 N N . ILE A 1 89 ? -22.963 -0.845 37.259 1.00 30.57 88 ILE A N 1
ATOM 668 C CA . ILE A 1 89 ? -23.770 0.278 36.869 1.00 32.69 88 ILE A CA 1
ATOM 669 C C . ILE A 1 89 ? -24.313 0.952 38.135 1.00 28.33 88 ILE A C 1
ATOM 670 O O . ILE A 1 89 ? -24.792 0.269 39.036 1.00 28.50 88 ILE A O 1
ATOM 675 N N . LEU A 1 90 ? -24.212 2.279 38.176 1.00 28.26 89 LEU A N 1
ATOM 676 C CA . LEU A 1 90 ? -24.704 3.082 39.288 1.00 27.77 89 LEU A CA 1
ATOM 677 C C . LEU A 1 90 ? -26.058 3.648 38.866 1.00 29.61 89 LEU A C 1
ATOM 678 O O . LEU A 1 90 ? -26.132 4.685 38.200 1.00 29.70 89 LEU A O 1
ATOM 683 N N . HIS A 1 91 ? -27.126 2.934 39.215 1.00 25.26 90 HIS A N 1
ATOM 684 C CA . HIS A 1 91 ? -28.473 3.304 38.796 1.00 29.40 90 HIS A CA 1
ATOM 685 C C . HIS A 1 91 ? -29.051 4.472 39.590 1.00 31.17 90 HIS A C 1
ATOM 686 O O . HIS A 1 91 ? -30.009 5.111 39.164 1.00 29.77 90 HIS A O 1
ATOM 693 N N . ASP A 1 92 ? -28.457 4.740 40.754 1.00 30.30 91 ASP A N 1
ATOM 694 C CA . ASP A 1 92 ? -29.012 5.703 41.713 1.00 29.95 91 ASP A CA 1
ATOM 695 C C . ASP A 1 92 ? -28.663 7.146 41.370 1.00 28.25 91 ASP A C 1
ATOM 696 O O . ASP A 1 92 ? -27.519 7.466 40.999 1.00 28.56 91 ASP A O 1
ATOM 701 N N . ARG A 1 93 ? -29.653 8.028 41.509 1.00 26.34 92 ARG A N 1
ATOM 702 C CA . ARG A 1 93 ? -29.465 9.428 41.223 1.00 26.02 92 ARG A CA 1
ATOM 703 C C . ARG A 1 93 ? -28.394 10.048 42.113 1.00 26.14 92 ARG A C 1
ATOM 704 O O . ARG A 1 93 ? -27.652 10.896 41.665 1.00 27.85 92 ARG A O 1
ATOM 712 N N . ALA A 1 94 ? -28.318 9.655 43.371 1.00 25.63 93 ALA A N 1
ATOM 713 C CA . ALA A 1 94 ? -27.291 10.214 44.254 1.00 26.88 93 ALA A CA 1
ATOM 714 C C . ALA A 1 94 ? -25.865 10.103 43.628 1.00 25.39 93 ALA A C 1
ATOM 715 O O . ALA A 1 94 ? -25.136 11.091 43.565 1.00 27.99 93 ALA A O 1
ATOM 717 N N . SER A 1 95 ? -25.483 8.898 43.166 1.00 25.26 94 SER A N 1
ATOM 718 C CA . SER A 1 95 ? -24.190 8.652 42.535 1.00 25.07 94 SER A CA 1
ATOM 719 C C . SER A 1 95 ? -24.014 9.482 41.271 1.00 28.17 94 SER A C 1
ATOM 720 O O . SER A 1 95 ? -22.954 10.096 41.067 1.00 27.36 94 SER A O 1
ATOM 723 N N . LYS A 1 96 ? -25.073 9.559 40.457 1.00 29.99 95 LYS A N 1
ATOM 724 C CA . LYS A 1 96 ? -25.026 10.298 39.204 1.00 30.05 95 LYS A CA 1
ATOM 725 C C . LYS A 1 96 ? -24.853 11.781 39.425 1.00 31.48 95 LYS A C 1
ATOM 726 O O . LYS A 1 96 ? -24.193 12.470 38.641 1.00 27.02 95 LYS A O 1
ATOM 732 N N . GLU A 1 97 ? -25.457 12.276 40.498 1.00 31.80 96 GLU A N 1
ATOM 733 C CA . GLU A 1 97 ? -25.275 13.650 40.877 1.00 31.81 96 GLU A CA 1
ATOM 734 C C . GLU A 1 97 ? -23.823 13.893 41.313 1.00 31.31 96 GLU A C 1
ATOM 735 O O . GLU A 1 97 ? -23.215 14.883 40.918 1.00 27.07 96 GLU A O 1
ATOM 749 N N . LEU A 1 99 ? -21.098 12.247 40.536 1.00 26.36 98 LEU A N 1
ATOM 750 C CA . LEU A 1 99 ? -20.142 12.043 39.459 1.00 26.80 98 LEU A CA 1
ATOM 751 C C . LEU A 1 99 ? -20.270 13.055 38.320 1.00 28.36 98 LEU A C 1
ATOM 752 O O . LEU A 1 99 ? -19.431 13.094 37.446 1.00 30.03 98 LEU A O 1
ATOM 757 N N . TRP A 1 100 ? -21.331 13.832 38.312 1.00 29.47 99 TRP A N 1
ATOM 758 C CA . TRP A 1 100 ? -21.553 14.801 37.249 1.00 30.22 99 TRP A CA 1
ATOM 759 C C . TRP A 1 100 ? -20.484 15.873 37.222 1.00 35.25 99 TRP A C 1
ATOM 760 O O . TRP A 1 100 ? -20.218 16.514 38.232 1.00 36.16 99 TRP A O 1
ATOM 771 N N . THR A 1 101 ? -19.924 16.070 36.029 1.00 38.83 100 THR A N 1
ATOM 772 C CA . THR A 1 101 ? -18.842 16.997 35.769 1.00 42.62 100 THR A CA 1
ATOM 773 C C . THR A 1 101 ? -19.334 17.955 34.698 1.00 46.55 100 THR A C 1
ATOM 774 O O . THR A 1 101 ? -20.054 17.549 33.792 1.00 43.43 100 THR A O 1
ATOM 778 N N . ASP A 1 102 ? -18.956 19.224 34.796 1.00 52.57 101 ASP A N 1
ATOM 779 C CA . ASP A 1 102 ? -19.048 20.137 33.646 1.00 55.81 101 ASP A CA 1
ATOM 780 C C . ASP A 1 102 ? -18.337 19.474 32.445 1.00 55.36 101 ASP A C 1
ATOM 781 O O . ASP A 1 102 ? -17.175 19.056 32.550 1.00 56.58 101 ASP A O 1
ATOM 786 N N . GLY A 1 103 ? -19.050 19.352 31.324 1.00 53.87 102 GLY A N 1
ATOM 787 C CA . GLY A 1 103 ? -18.613 18.506 30.213 1.00 53.77 102 GLY A CA 1
ATOM 788 C C . GLY A 1 103 ? -19.674 17.469 29.884 1.00 52.09 102 GLY A C 1
ATOM 789 O O . GLY A 1 103 ? -19.858 17.078 28.730 1.00 53.29 102 GLY A O 1
ATOM 790 N N . CYS A 1 104 ? -20.368 17.005 30.916 1.00 49.07 103 CYS A N 1
ATOM 791 C CA . CYS A 1 104 ? -21.458 16.080 30.736 1.00 44.51 103 CYS A CA 1
ATOM 792 C C . CYS A 1 104 ? -22.603 16.785 30.014 1.00 41.15 103 CYS A C 1
ATOM 793 O O . CYS A 1 104 ? -23.374 16.137 29.313 1.00 37.19 103 CYS A O 1
ATOM 796 N N . GLU A 1 105 ? -22.716 18.100 30.183 1.00 39.18 104 GLU A N 1
ATOM 797 C CA . GLU A 1 105 ? -23.835 18.826 29.583 1.00 42.33 104 GLU A CA 1
ATOM 798 C C . GLU A 1 105 ? -23.817 18.734 28.048 1.00 40.55 104 GLU A C 1
ATOM 799 O O . GLU A 1 105 ? -24.844 18.900 27.402 1.00 41.20 104 GLU A O 1
ATOM 805 N N . ILE A 1 106 ? -22.663 18.431 27.466 1.00 40.77 105 ILE A N 1
ATOM 806 C CA . ILE A 1 106 ? -22.560 18.280 26.015 1.00 41.40 105 ILE A CA 1
ATOM 807 C C . ILE A 1 106 ? -23.257 17.018 25.565 1.00 41.18 105 ILE A C 1
ATOM 808 O O . ILE A 1 106 ? -23.942 17.018 24.564 1.00 43.59 105 ILE A O 1
ATOM 813 N N . TYR A 1 107 ? -23.080 15.930 26.298 1.00 41.10 106 TYR A N 1
ATOM 814 C CA . TYR A 1 107 ? -23.671 14.650 25.911 1.00 38.28 106 TYR A CA 1
ATOM 815 C C . TYR A 1 107 ? -25.096 14.471 26.434 1.00 36.42 106 TYR A C 1
ATOM 816 O O . TYR A 1 107 ? -25.940 13.851 25.797 1.00 36.40 106 TYR A O 1
ATOM 825 N N . TYR A 1 108 ? -25.343 15.023 27.606 1.00 34.27 107 TYR A N 1
ATOM 826 C CA . TYR A 1 108 ? -26.584 14.826 28.319 1.00 32.51 107 TYR A CA 1
ATOM 827 C C . TYR A 1 108 ? -27.247 16.146 28.605 1.00 29.77 107 TYR A C 1
ATOM 828 O O . TYR A 1 108 ? -27.196 16.602 29.747 1.00 29.32 107 TYR A O 1
ATOM 837 N N . PRO A 1 109 ? -27.905 16.752 27.584 1.00 30.59 108 PRO A N 1
ATOM 838 C CA . PRO A 1 109 ? -28.466 18.117 27.704 1.00 30.85 108 PRO A CA 1
ATOM 839 C C . PRO A 1 109 ? -29.563 18.328 28.769 1.00 30.84 108 PRO A C 1
ATOM 840 O O . PRO A 1 109 ? -29.765 19.451 29.241 1.00 32.07 108 PRO A O 1
ATOM 844 N N . LEU A 1 110 ? -30.238 17.273 29.193 1.00 32.58 109 LEU A N 1
ATOM 845 C CA . LEU A 1 110 ? -31.185 17.426 30.284 1.00 32.13 109 LEU A CA 1
ATOM 846 C C . LEU A 1 110 ? -30.543 17.280 31.674 1.00 35.69 109 LEU A C 1
ATOM 847 O O . LEU A 1 110 ? -31.237 17.407 32.683 1.00 37.24 109 LEU A O 1
ATOM 852 N N . GLY A 1 111 ? -29.230 17.046 31.749 1.00 33.83 110 GLY A N 1
ATOM 853 C CA . GLY A 1 111 ? -28.539 17.121 33.037 1.00 31.07 110 GLY A CA 1
ATOM 854 C C . GLY A 1 111 ? -28.505 15.792 33.761 1.00 32.47 110 GLY A C 1
ATOM 855 O O . GLY A 1 111 ? -28.572 14.730 33.145 1.00 30.00 110 GLY A O 1
ATOM 856 N N . ILE A 1 112 ? -28.429 15.843 35.079 1.00 31.99 111 ILE A N 1
ATOM 857 C CA . ILE A 1 112 ? -28.367 14.614 35.877 1.00 33.54 111 ILE A CA 1
ATOM 858 C C . ILE A 1 112 ? -29.525 13.640 35.572 1.00 32.85 111 ILE A C 1
ATOM 859 O O . ILE A 1 112 ? -29.341 12.431 35.588 1.00 30.84 111 ILE A O 1
ATOM 864 N N . ASP A 1 113 ? -30.686 14.199 35.250 1.00 34.46 112 ASP A N 1
ATOM 865 C CA . ASP A 1 113 ? -31.917 13.454 34.971 1.00 31.53 112 ASP A CA 1
ATOM 866 C C . ASP A 1 113 ? -32.112 13.085 33.512 1.00 32.36 112 ASP A C 1
ATOM 867 O O . ASP A 1 113 ? -33.130 12.472 33.144 1.00 30.37 112 ASP A O 1
ATOM 872 N N . ASP A 1 114 ? -31.146 13.429 32.672 1.00 30.38 113 ASP A N 1
ATOM 873 C CA . ASP A 1 114 ? -31.186 13.004 31.286 1.00 28.49 113 ASP A CA 1
ATOM 874 C C . ASP A 1 114 ? -31.299 11.475 31.281 1.00 27.65 113 ASP A C 1
ATOM 875 O O . ASP A 1 114 ? -30.530 10.799 31.937 1.00 28.62 113 ASP A O 1
ATOM 880 N N . PRO A 1 115 ? -32.310 10.926 30.602 1.00 28.98 114 PRO A N 1
ATOM 881 C CA . PRO A 1 115 ? -32.481 9.472 30.625 1.00 29.91 114 PRO A CA 1
ATOM 882 C C . PRO A 1 115 ? -31.373 8.691 29.914 1.00 31.02 114 PRO A C 1
ATOM 883 O O . PRO A 1 115 ? -31.227 7.477 30.130 1.00 31.13 114 PRO A O 1
ATOM 887 N N . ASP A 1 116 ? -30.569 9.380 29.113 1.00 29.25 115 ASP A N 1
ATOM 888 C CA . ASP A 1 116 ? -29.458 8.719 28.448 1.00 29.43 115 ASP A CA 1
ATOM 889 C C . ASP A 1 116 ? -28.184 8.675 29.261 1.00 26.61 11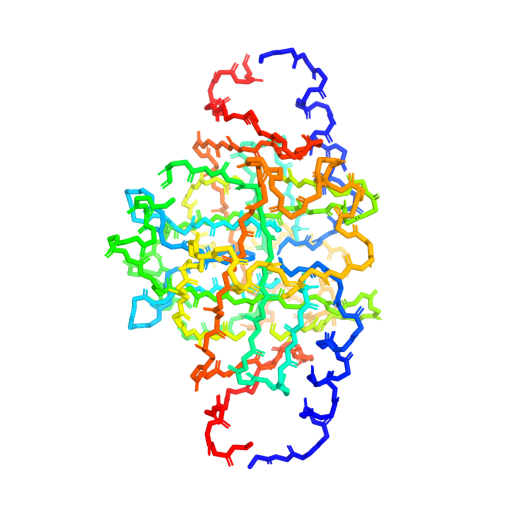5 ASP A C 1
ATOM 890 O O . ASP A 1 116 ? -27.262 7.988 28.858 1.00 28.18 115 ASP A O 1
ATOM 895 N N . TYR A 1 117 ? -28.142 9.400 30.376 1.00 26.93 116 TYR A N 1
ATOM 896 C CA . TYR A 1 117 ? -26.969 9.453 31.263 1.00 26.73 116 TYR A CA 1
ATOM 897 C C . TYR A 1 117 ? -26.878 8.215 32.135 1.00 29.08 116 TYR A C 1
ATOM 898 O O . TYR A 1 117 ? -27.742 7.994 32.984 1.00 27.90 116 TYR A O 1
ATOM 907 N N . THR A 1 118 ? -25.849 7.400 31.901 1.00 28.35 117 THR A N 1
ATOM 908 C CA . THR A 1 118 ? -25.548 6.221 32.730 1.00 25.99 117 THR A CA 1
ATOM 909 C C . THR A 1 118 ? -24.131 6.343 33.279 1.00 28.21 117 THR A C 1
ATOM 910 O O . THR A 1 118 ? -23.215 6.732 32.558 1.00 28.10 117 THR A O 1
ATOM 914 N N . ALA A 1 119 ? -23.963 6.085 3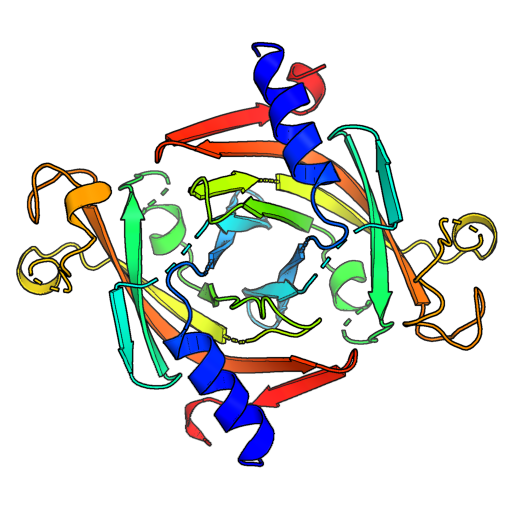4.576 1.00 26.93 118 ALA A N 1
ATOM 915 C CA . ALA A 1 119 ? -22.659 6.159 35.230 1.00 24.97 118 ALA A CA 1
ATOM 916 C C . ALA A 1 119 ? -22.293 4.757 35.675 1.00 27.11 118 ALA A C 1
ATOM 917 O O . ALA A 1 119 ? -23.172 3.935 35.943 1.00 25.64 118 ALA A O 1
ATOM 919 N N . LEU A 1 120 ? -21.001 4.472 35.698 1.00 26.66 119 LEU A N 1
ATOM 920 C CA . LEU A 1 120 ? -20.533 3.120 36.028 1.00 28.33 119 LEU A CA 1
ATOM 921 C C . LEU A 1 120 ? -19.263 3.251 36.808 1.00 29.67 119 LEU A C 1
ATOM 922 O O . LEU A 1 120 ? -18.544 4.253 36.667 1.00 28.65 119 LEU A O 1
ATOM 927 N N . CYS A 1 121 ? -18.983 2.243 37.624 1.00 29.50 120 CYS A N 1
ATOM 928 C CA . CYS A 1 121 ? -17.804 2.251 38.480 1.00 29.54 120 CYS A CA 1
ATOM 929 C C . CYS A 1 121 ? -17.018 1.018 38.144 1.00 28.16 120 CYS A C 1
ATOM 930 O O . CYS A 1 121 ? -17.516 -0.084 38.315 1.00 26.77 120 CYS A O 1
ATOM 933 N N . PHE A 1 122 ? -15.821 1.224 37.607 1.00 29.62 121 PHE A N 1
ATOM 934 C CA . PHE A 1 122 ? -14.895 0.148 37.334 1.00 27.25 121 PHE A CA 1
ATOM 935 C C . PHE A 1 122 ? -13.868 0.002 38.444 1.00 26.25 121 PHE A C 1
ATOM 936 O O . PHE A 1 122 ? -13.259 0.972 38.847 1.00 24.63 121 PHE A O 1
ATOM 944 N N . THR A 1 123 ? -13.656 -1.235 38.901 1.00 26.41 122 THR A N 1
ATOM 945 C CA . THR A 1 123 ? -12.627 -1.550 39.876 1.00 28.64 122 THR A CA 1
ATOM 946 C C . THR A 1 123 ? -11.567 -2.423 39.220 1.00 28.13 122 THR A C 1
ATOM 947 O O . THR A 1 123 ? -11.852 -3.546 38.788 1.00 29.39 122 THR A O 1
ATOM 951 N N . ALA A 1 1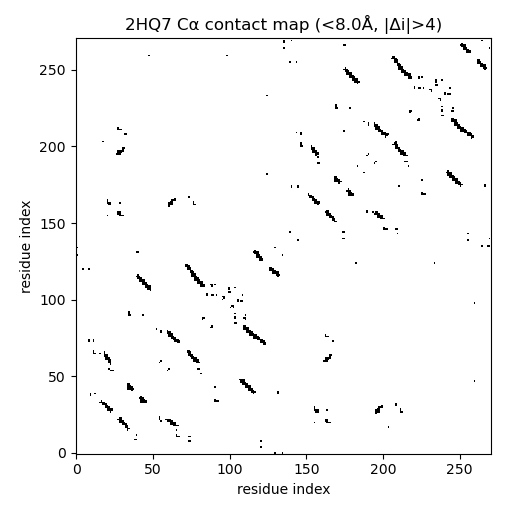24 ? -10.340 -1.902 39.162 1.00 29.11 123 ALA A N 1
ATOM 952 C CA . ALA A 1 124 ? -9.218 -2.576 38.493 1.00 27.02 123 ALA A CA 1
ATOM 953 C C . ALA A 1 124 ? -8.604 -3.549 39.455 1.00 29.77 123 ALA A C 1
ATOM 954 O O . ALA A 1 124 ? -8.500 -3.250 40.642 1.00 31.82 123 ALA A O 1
ATOM 956 N N . GLU A 1 125 ? -8.194 -4.709 38.944 1.00 29.53 124 GLU A N 1
ATOM 957 C CA . GLU A 1 125 ? -7.455 -5.702 39.719 1.00 31.55 124 GLU A CA 1
ATOM 958 C C . GLU A 1 125 ? -6.029 -5.884 39.212 1.00 32.90 124 GLU A C 1
ATOM 959 O O . GLU A 1 125 ? -5.112 -6.129 39.995 1.00 32.65 124 GLU A O 1
ATOM 965 N N . TRP A 1 126 ? -5.852 -5.813 37.891 1.00 30.87 125 TRP A N 1
ATOM 966 C CA A TRP A 1 126 ? -4.570 -6.027 37.235 0.50 30.43 125 TRP A CA 1
ATOM 967 C CA B TRP A 1 126 ? -4.507 -5.837 37.375 0.50 31.23 125 TRP A CA 1
ATOM 968 C C . TRP A 1 126 ? -4.358 -4.973 36.159 1.00 30.10 125 TRP A C 1
ATOM 969 O O . TRP A 1 126 ? -5.327 -4.559 35.530 1.00 28.37 125 TRP A O 1
ATOM 990 N N . GLY A 1 127 ? -3.098 -4.638 35.909 1.00 31.12 126 GLY A N 1
ATOM 991 C CA . GLY A 1 127 ? -2.720 -3.694 34.888 1.00 32.80 126 GLY A CA 1
ATOM 992 C C . GLY A 1 127 ? -1.707 -4.335 33.971 1.00 33.28 126 GLY A C 1
ATOM 993 O O . GLY A 1 127 ? -1.038 -5.309 34.324 1.00 31.25 126 GLY A O 1
ATOM 994 N N . ASN A 1 128 ? -1.605 -3.761 32.787 1.00 32.23 127 ASN A N 1
ATOM 995 C CA . ASN A 1 128 ? -0.647 -4.176 31.792 1.00 33.05 127 ASN A CA 1
ATOM 996 C C . ASN A 1 128 ? -0.193 -2.924 31.061 1.00 28.24 127 ASN A C 1
ATOM 997 O O . ASN A 1 128 ? -1.007 -2.249 30.411 1.00 29.83 127 ASN A O 1
ATOM 1002 N N . TYR A 1 129 ? 1.084 -2.570 31.193 1.00 27.72 128 TYR A N 1
ATOM 1003 C CA . TYR A 1 129 ? 1.652 -1.435 30.458 1.00 27.18 128 TYR A CA 1
ATOM 1004 C C . TYR A 1 129 ? 2.430 -1.903 29.223 1.00 29.27 128 TYR A C 1
ATOM 1005 O O . TYR A 1 129 ? 3.335 -2.730 29.327 1.00 30.48 128 TYR A O 1
ATOM 1014 N N . TYR A 1 130 ? 2.068 -1.362 28.067 1.00 29.37 129 TYR A N 1
ATOM 1015 C CA . TYR A 1 130 ? 2.657 -1.706 26.777 1.00 30.73 129 TYR A CA 1
ATOM 1016 C C . TYR A 1 130 ? 3.546 -0.582 26.323 1.00 32.47 129 TYR A C 1
ATOM 1017 O O . TYR A 1 130 ? 3.095 0.572 26.213 1.00 29.70 129 TYR A O 1
ATOM 1026 N N . ARG A 1 131 ? 4.813 -0.909 26.096 1.00 32.19 130 ARG A N 1
ATOM 1027 C CA . ARG A 1 131 ? 5.747 0.004 25.488 1.00 36.69 130 ARG A CA 1
ATOM 1028 C C . ARG A 1 131 ? 6.928 -0.760 24.935 1.00 36.82 130 ARG A C 1
ATOM 1029 O O . ARG A 1 131 ? 7.288 -1.817 25.465 1.00 39.56 130 ARG A O 1
ATOM 1037 N N . HIS A 1 132 ? 7.486 -0.249 23.842 1.00 39.11 131 HIS A N 1
ATOM 1038 C CA . HIS A 1 132 ? 8.666 -0.820 23.193 1.00 39.23 131 HIS A CA 1
ATOM 1039 C C . HIS A 1 132 ? 8.392 -2.251 22.743 1.00 40.98 131 HIS A C 1
ATOM 1040 O O . HIS A 1 132 ? 9.257 -3.091 22.878 1.00 38.54 131 HIS A O 1
ATOM 1047 N N . LEU A 1 133 ? 7.192 -2.512 22.209 1.00 43.39 132 LEU A N 1
ATOM 1048 C CA . LEU A 1 133 ? 6.741 -3.874 21.816 1.00 45.36 132 LEU A CA 1
ATOM 1049 C C . LEU A 1 133 ? 6.797 -4.884 22.943 1.00 41.74 132 LEU A C 1
ATOM 1050 O O . LEU A 1 133 ? 6.884 -6.092 22.684 1.00 41.78 132 LEU A O 1
ATOM 1055 N N . LYS A 1 134 ? 6.756 -4.400 24.184 1.00 38.95 133 LYS A N 1
ATOM 1056 C CA . LYS A 1 134 ? 6.781 -5.273 25.363 1.00 36.42 133 LYS A CA 1
ATOM 1057 C C . LYS A 1 134 ? 5.694 -4.850 26.300 1.00 30.83 133 LYS A C 1
ATOM 1058 O O . LYS A 1 134 ? 5.121 -3.793 26.149 1.00 32.56 133 LYS A O 1
ATOM 1064 N N . ASN A 1 135 ? 5.413 -5.679 27.284 1.00 33.55 134 ASN A N 1
ATOM 1065 C CA . ASN A 1 135 ? 4.488 -5.277 28.326 1.00 34.54 134 ASN A CA 1
ATOM 1066 C C . ASN A 1 135 ? 4.925 -5.722 29.685 1.00 33.50 134 ASN A C 1
ATOM 1067 O O . ASN A 1 135 ? 5.602 -6.737 29.803 1.00 31.68 134 ASN A O 1
ATOM 1072 N N . ILE A 1 136 ? 4.577 -4.905 30.678 1.00 30.82 135 ILE A N 1
ATOM 1073 C CA . ILE A 1 136 ? 4.788 -5.223 32.071 1.00 31.90 135 ILE A CA 1
ATOM 1074 C C . ILE A 1 136 ? 3.430 -5.383 32.688 1.00 32.02 135 ILE A C 1
ATOM 1075 O O . ILE A 1 136 ? 2.594 -4.494 32.578 1.00 28.78 135 ILE A O 1
ATOM 1080 N N . THR A 1 137 ? 3.211 -6.523 33.328 1.00 34.55 136 THR A N 1
ATOM 1081 C CA . THR A 1 137 ? 1.982 -6.809 34.023 1.00 37.30 136 THR A CA 1
ATOM 1082 C C . THR A 1 137 ? 2.150 -6.582 35.512 1.00 36.48 136 THR A C 1
ATOM 1083 O O . THR A 1 137 ? 3.175 -6.938 36.070 1.00 37.11 136 THR A O 1
ATOM 1087 N N . PHE A 1 138 ? 1.154 -5.973 36.140 1.00 34.22 137 PHE A N 1
ATOM 1088 C CA . PHE A 1 138 ? 1.210 -5.698 37.574 1.00 34.48 137 PHE A CA 1
ATOM 1089 C C . PHE A 1 138 ? -0.156 -5.857 38.219 1.00 36.23 137 PHE A C 1
ATOM 1090 O O . PHE A 1 138 ? -1.182 -5.702 37.555 1.00 33.51 137 PHE A O 1
ATOM 1098 N N . LYS A 1 139 ? -0.153 -6.170 39.514 1.00 36.60 138 LYS A N 1
ATOM 1099 C CA . LYS A 1 139 ? -1.372 -6.282 40.306 1.00 39.24 138 LYS A CA 1
ATOM 1100 C C . LYS A 1 139 ? -1.594 -4.930 40.961 1.00 39.03 138 LYS A C 1
ATOM 1101 O O . LYS A 1 139 ? -0.680 -4.379 41.540 1.00 35.92 138 LYS A O 1
ATOM 1107 N N . ILE A 1 140 ? -2.799 -4.385 40.856 1.00 40.90 139 ILE A N 1
ATOM 1108 C CA . ILE A 1 140 ? -3.038 -3.002 41.276 1.00 44.01 139 ILE A CA 1
ATOM 1109 C C . ILE A 1 140 ? -2.777 -2.839 42.798 1.00 48.12 139 ILE A C 1
ATOM 1110 O O . ILE A 1 140 ? -2.130 -1.872 43.233 1.00 50.20 139 ILE A O 1
ATOM 1115 N N . ASP A 1 141 ? -3.211 -3.815 43.584 1.00 52.50 140 ASP A N 1
ATOM 1116 C CA . ASP A 1 141 ? -3.044 -3.771 45.046 1.00 56.62 140 ASP A CA 1
ATOM 1117 C C . ASP A 1 141 ? -1.597 -3.940 45.552 1.00 57.93 140 ASP A C 1
ATOM 1118 O O . ASP A 1 141 ? -1.321 -3.695 46.720 1.00 59.40 140 ASP A O 1
ATOM 1123 N N . GLU A 1 142 ? -0.679 -4.354 44.690 1.00 59.68 141 GLU A N 1
ATOM 1124 C CA . GLU A 1 142 ? 0.739 -4.391 45.048 1.00 61.90 141 GLU A CA 1
ATOM 1125 C C . GLU A 1 142 ? 1.432 -3.037 44.836 1.00 64.04 141 GLU A C 1
ATOM 1126 O O . GLU A 1 142 ? 2.445 -2.745 45.480 1.00 65.73 141 GLU A O 1
ATOM 1132 N N . ILE A 1 143 ? 0.876 -2.213 43.951 1.00 65.13 142 ILE A N 1
ATOM 1133 C CA . ILE A 1 143 ? 1.482 -0.932 43.568 1.00 65.78 142 ILE A CA 1
ATOM 1134 C C . ILE A 1 143 ? 0.499 0.221 43.782 1.00 66.02 142 ILE A C 1
ATOM 1135 O O . ILE A 1 143 ? -0.047 0.383 44.878 1.00 66.38 142 ILE A O 1
ATOM 1140 N N . ILE B 1 3 ? -27.678 1.014 5.801 1.00 63.56 2 ILE B N 1
ATOM 1141 C CA . ILE B 1 3 ? -27.391 0.541 4.406 1.00 64.04 2 ILE B CA 1
ATOM 1142 C C . ILE B 1 3 ? -27.023 1.703 3.417 1.00 64.30 2 ILE B C 1
ATOM 1143 O O . ILE B 1 3 ? -26.503 1.427 2.335 1.00 64.74 2 ILE B O 1
ATOM 1148 N N . ASP B 1 4 ? -27.213 2.976 3.801 1.00 64.41 3 ASP B N 1
ATOM 1149 C CA . ASP B 1 4 ? -26.729 4.125 2.977 1.00 64.66 3 ASP B CA 1
ATOM 1150 C C . ASP B 1 4 ? -25.214 4.049 2.732 1.00 64.47 3 ASP B C 1
ATOM 1151 O O . ASP B 1 4 ? -24.458 3.637 3.617 1.00 63.88 3 ASP B O 1
ATOM 1156 N N . GLU B 1 5 ? -24.780 4.480 1.545 1.00 63.75 4 GLU B N 1
ATOM 1157 C CA . GLU B 1 5 ? -23.383 4.320 1.113 1.00 63.76 4 GLU B CA 1
ATOM 1158 C C . GLU B 1 5 ? -22.388 5.148 1.942 1.00 61.87 4 GLU B C 1
ATOM 1159 O O . GLU B 1 5 ? -21.203 4.801 2.005 1.00 59.77 4 GLU B O 1
ATOM 1165 N N . LYS B 1 6 ? -22.877 6.212 2.589 1.00 60.20 5 LYS B N 1
ATOM 1166 C CA . LYS B 1 6 ? -22.045 7.079 3.429 1.00 58.76 5 LYS B CA 1
ATOM 1167 C C . LYS B 1 6 ? -21.223 6.290 4.452 1.00 58.27 5 LYS B C 1
ATOM 1168 O O . LYS B 1 6 ? -20.013 6.509 4.584 1.00 55.79 5 LYS B O 1
ATOM 1172 N N . PHE B 1 7 ? -21.867 5.337 5.132 1.00 59.47 6 PHE B N 1
ATOM 1173 C CA . PHE B 1 7 ? -21.217 4.609 6.230 1.00 58.66 6 PHE B CA 1
ATOM 1174 C C . PHE B 1 7 ? -20.013 3.880 5.748 1.00 56.86 6 PHE B C 1
ATOM 1175 O O . PHE B 1 7 ? -18.929 4.117 6.257 1.00 54.09 6 PHE B O 1
ATOM 1183 N N . LEU B 1 8 ? -20.184 3.016 4.758 1.00 57.55 7 LEU B N 1
ATOM 1184 C CA . LEU B 1 8 ? -19.039 2.266 4.231 1.00 59.69 7 LEU B CA 1
ATOM 1185 C C . LEU B 1 8 ? -17.850 3.188 3.865 1.00 59.08 7 LEU B C 1
ATOM 1186 O O . LEU B 1 8 ? -16.685 2.864 4.164 1.00 58.51 7 LEU B O 1
ATOM 1191 N N . ILE B 1 9 ? -18.159 4.322 3.228 1.00 57.88 8 ILE B N 1
ATOM 1192 C CA . ILE B 1 9 ? -17.152 5.335 2.879 1.00 57.08 8 ILE B CA 1
ATOM 1193 C C . ILE B 1 9 ? -16.635 6.058 4.135 1.00 55.72 8 ILE B C 1
ATOM 1194 O O . ILE B 1 9 ? -15.430 6.259 4.260 1.00 58.22 8 ILE B O 1
ATOM 1199 N N . GLU B 1 10 ? -17.531 6.426 5.060 1.00 53.04 9 GLU B N 1
ATOM 1200 C CA . GLU B 1 10 ? -17.131 7.088 6.315 1.00 51.71 9 GLU B CA 1
ATOM 1201 C C . GLU B 1 10 ? -16.313 6.144 7.218 1.00 51.18 9 GLU B C 1
ATOM 1202 O O . GLU B 1 10 ? -15.243 6.514 7.698 1.00 51.57 9 GLU B O 1
ATOM 1205 N N . SER B 1 11 ? -16.822 4.931 7.433 1.00 48.81 10 SER B N 1
ATOM 1206 C CA . SER B 1 11 ? -16.077 3.881 8.116 1.00 47.17 10 SER B CA 1
ATOM 1207 C C . SER B 1 11 ? -14.770 3.591 7.416 1.00 47.89 10 SER B C 1
ATOM 1208 O O . SER B 1 11 ? -13.788 3.244 8.076 1.00 48.79 10 SER B O 1
ATOM 1211 N N . ASN B 1 12 ? -14.738 3.682 6.088 1.00 47.71 11 ASN B N 1
ATOM 1212 C CA . ASN B 1 12 ? -13.471 3.411 5.398 1.00 48.40 11 ASN B CA 1
ATOM 1213 C C . ASN B 1 12 ? -12.444 4.484 5.657 1.00 47.09 11 ASN B C 1
ATOM 1214 O O . ASN B 1 12 ? -11.278 4.165 5.903 1.00 48.50 11 ASN B O 1
ATOM 1219 N N . GLU B 1 13 ? -12.868 5.744 5.613 1.00 45.42 12 GLU B N 1
ATOM 1220 C CA . GLU B 1 13 ? -11.985 6.844 5.976 1.00 45.53 12 GLU B CA 1
ATOM 1221 C C . GLU B 1 13 ? -11.464 6.592 7.376 1.00 44.48 12 GLU B C 1
ATOM 1222 O O . GLU B 1 13 ? -10.267 6.731 7.634 1.00 47.26 12 GLU B O 1
ATOM 1224 N N . LEU B 1 14 ? -12.361 6.209 8.275 1.00 42.70 13 LEU B N 1
ATOM 1225 C CA . LEU B 1 14 ? -11.983 5.920 9.659 1.00 44.65 13 LEU B CA 1
ATOM 1226 C C . LEU B 1 14 ? -10.875 4.900 9.732 1.00 45.91 13 LEU B C 1
ATOM 1227 O O . LEU B 1 14 ? -9.876 5.107 10.417 1.00 48.00 13 LEU B O 1
ATOM 1232 N N . VAL B 1 15 ? -11.060 3.794 9.022 1.00 46.97 14 VAL B N 1
ATOM 1233 C CA . VAL B 1 15 ? -10.036 2.757 8.930 1.00 46.97 14 VAL B CA 1
ATOM 1234 C C . VAL B 1 15 ? -8.719 3.298 8.350 1.00 50.41 14 VAL B C 1
ATOM 1235 O O . VAL B 1 15 ? -7.639 3.115 8.947 1.00 51.34 14 VAL B O 1
ATOM 1239 N N . GLU B 1 16 ? -8.814 4.017 7.232 1.00 51.25 15 GLU B N 1
ATOM 1240 C CA . GLU B 1 16 ? -7.624 4.515 6.548 1.00 50.72 15 GLU B CA 1
ATOM 1241 C C . GLU B 1 16 ? -6.861 5.556 7.339 1.00 51.12 15 GLU B C 1
ATOM 1242 O O . GLU B 1 16 ? -5.671 5.746 7.124 1.00 49.32 15 GLU B O 1
ATOM 1248 N N . SER B 1 17 ? -7.528 6.218 8.270 1.00 53.24 16 SER B N 1
ATOM 1249 C CA . SER B 1 17 ? -6.938 7.373 8.918 1.00 55.39 16 SER B CA 1
ATOM 1250 C C . SER B 1 17 ? -5.833 7.040 9.919 1.00 56.49 16 SER B C 1
ATOM 1251 O O . SER B 1 17 ? -5.099 7.949 10.343 1.00 58.71 16 SER B O 1
ATOM 1254 N N . SER B 1 18 ? -5.726 5.771 10.319 1.00 56.39 17 SER B N 1
ATOM 1255 C CA . SER B 1 18 ? -4.621 5.324 11.190 1.00 56.02 17 SER B CA 1
ATOM 1256 C C . SER B 1 18 ? -4.155 3.908 10.832 1.00 54.82 17 SER B C 1
ATOM 1257 O O . SER B 1 18 ? -4.926 3.069 10.357 1.00 54.54 17 SER B O 1
ATOM 1260 N N . LYS B 1 19 ? -2.871 3.669 11.058 1.00 53.08 18 LYS B N 1
ATOM 1261 C CA . LYS B 1 19 ? -2.290 2.362 10.822 1.00 53.84 18 LYS B CA 1
ATOM 1262 C C . LYS B 1 19 ? -2.473 1.452 12.040 1.00 48.63 18 LYS B C 1
ATOM 1263 O O . LYS B 1 19 ? -2.136 0.268 11.977 1.00 50.19 18 LYS B O 1
ATOM 1269 N N . ILE B 1 20 ? -3.002 2.013 13.134 1.00 45.90 19 ILE B N 1
ATOM 1270 C CA . ILE B 1 20 ? -3.142 1.317 14.425 1.00 43.63 19 ILE B CA 1
ATOM 1271 C C . ILE B 1 20 ? -4.570 0.886 14.644 1.00 39.02 19 ILE B C 1
ATOM 1272 O O . ILE B 1 20 ? -5.486 1.659 14.449 1.00 38.14 19 ILE B O 1
ATOM 1277 N N . VAL B 1 21 ? -4.765 -0.355 15.048 1.00 35.12 20 VAL B N 1
ATOM 1278 C CA . VAL B 1 21 ? -6.097 -0.828 15.337 1.00 34.81 20 VAL B CA 1
ATOM 1279 C C . VAL B 1 21 ? -6.083 -1.452 16.712 1.00 30.58 20 VAL B C 1
ATOM 1280 O O . VAL B 1 21 ? -5.127 -2.146 17.086 1.00 34.66 20 VAL B O 1
ATOM 1292 N N . VAL B 1 23 ? -7.384 -4.181 19.217 1.00 27.41 22 VAL B N 1
ATOM 1293 C CA . VAL B 1 23 ? -7.864 -5.535 18.989 1.00 24.01 22 VAL B CA 1
ATOM 1294 C C . VAL B 1 23 ? -8.310 -6.128 20.311 1.00 26.94 22 VAL B C 1
ATOM 1295 O O . VAL B 1 23 ? -7.491 -6.292 21.235 1.00 27.34 22 VAL B O 1
ATOM 1299 N N . GLY B 1 24 ? -9.588 -6.482 20.393 1.00 25.74 23 GLY B N 1
ATOM 1300 C CA . GLY B 1 24 ? -10.123 -7.127 21.565 1.00 23.75 23 GLY B CA 1
ATOM 1301 C C . GLY B 1 24 ? -10.093 -8.648 21.456 1.00 24.92 23 GLY B C 1
ATOM 1302 O O . GLY B 1 24 ? -10.495 -9.195 20.459 1.00 26.83 23 GLY B O 1
ATOM 1303 N N . THR B 1 25 ? -9.606 -9.307 22.497 1.00 23.54 24 THR B N 1
ATOM 1304 C CA . THR B 1 25 ? -9.510 -10.738 22.547 1.00 26.42 24 THR B CA 1
ATOM 1305 C C . THR B 1 25 ? -10.048 -11.243 23.886 1.00 26.55 24 THR B C 1
ATOM 1306 O O . THR B 1 25 ? -10.234 -10.482 24.819 1.00 29.15 24 THR B O 1
ATOM 1310 N N . ASN B 1 26 ? -10.280 -12.540 23.946 1.00 28.87 25 ASN B N 1
ATOM 1311 C CA . ASN B 1 26 ? -10.725 -13.201 25.165 1.00 30.75 25 ASN B CA 1
ATOM 1312 C C . ASN B 1 26 ? -9.520 -13.617 25.976 1.00 28.53 25 ASN B C 1
ATOM 1313 O O . ASN B 1 26 ? -8.834 -14.544 25.596 1.00 27.11 25 ASN B O 1
ATOM 1318 N N . GLY B 1 27 ? -9.244 -12.886 27.053 1.00 28.05 26 GLY B N 1
ATOM 1319 C CA . GLY B 1 27 ? -8.066 -13.123 27.870 1.00 29.72 26 GLY B CA 1
ATOM 1320 C C . GLY B 1 27 ? -8.274 -14.172 28.946 1.00 30.57 26 GLY B C 1
ATOM 1321 O O . GLY B 1 27 ? -9.328 -14.816 29.023 1.00 30.73 26 GLY B O 1
ATOM 1322 N N . GLU B 1 28 ? -7.246 -14.360 29.766 1.00 33.47 27 GLU B N 1
ATOM 1323 C CA . GLU B 1 28 ? -7.300 -15.346 30.848 1.00 36.11 27 GLU B CA 1
ATOM 1324 C C . GLU B 1 28 ? -8.373 -14.971 31.846 1.00 36.62 27 GLU B C 1
ATOM 1325 O O . GLU B 1 28 ? -8.656 -13.773 32.064 1.00 36.68 27 GLU B O 1
ATOM 1328 N N . ASN B 1 29 ? -8.967 -16.006 32.441 1.00 37.90 28 ASN B N 1
ATOM 1329 C CA . ASN B 1 29 ? -9.908 -15.860 33.551 1.00 37.72 28 ASN B CA 1
ATOM 1330 C C . ASN B 1 29 ? -11.196 -15.130 33.185 1.00 36.70 28 ASN B C 1
ATOM 1331 O O . ASN B 1 29 ? -11.876 -14.587 34.054 1.00 37.60 28 ASN B O 1
ATOM 1336 N N . GLY B 1 30 ? -11.541 -15.135 31.898 1.00 33.58 29 GLY B N 1
ATOM 1337 C CA . GLY B 1 30 ? -12.822 -14.631 31.462 1.00 30.32 29 GLY B CA 1
ATOM 1338 C C . GLY B 1 30 ? -12.897 -13.120 31.300 1.00 27.64 29 GLY B C 1
ATOM 1339 O O . GLY B 1 30 ? -13.989 -12.590 31.110 1.00 26.15 29 GLY B O 1
ATOM 1340 N N . TYR B 1 31 ? -11.751 -12.444 31.360 1.00 26.52 30 TYR B N 1
ATOM 1341 C CA . TYR B 1 31 ? -11.654 -10.998 31.124 1.00 29.60 30 TYR B CA 1
ATOM 1342 C C . TYR B 1 31 ? -11.290 -10.680 29.674 1.00 28.89 30 TYR B C 1
ATOM 1343 O O . TYR B 1 31 ? -10.422 -11.342 29.092 1.00 29.38 30 TYR B O 1
ATOM 1352 N N . PRO B 1 32 ? -11.939 -9.654 29.073 1.00 29.09 31 PRO B N 1
ATOM 1353 C CA . PRO B 1 32 ? -11.477 -9.263 27.764 1.00 27.92 31 PRO B CA 1
ATOM 1354 C C . PRO B 1 32 ? -10.156 -8.517 27.881 1.00 26.01 31 PRO B C 1
ATOM 1355 O O . PRO B 1 32 ? -9.785 -8.032 28.944 1.00 26.99 31 PRO B O 1
ATOM 1359 N N . ASN B 1 33 ? -9.409 -8.517 26.808 1.00 26.15 32 ASN B N 1
ATOM 1360 C CA . ASN B 1 33 ? -8.143 -7.844 26.790 1.00 27.46 32 ASN B CA 1
ATOM 1361 C C . ASN B 1 33 ? -8.158 -7.046 25.509 1.00 28.28 32 ASN B C 1
ATOM 1362 O O . ASN B 1 33 ? -8.785 -7.440 24.554 1.00 27.61 32 ASN B O 1
ATOM 1367 N N . ILE B 1 34 ? -7.517 -5.895 25.534 1.00 26.05 33 ILE B N 1
ATOM 1368 C CA . ILE B 1 34 ? -7.364 -5.064 24.364 1.00 26.90 33 ILE B CA 1
ATOM 1369 C C . ILE B 1 34 ? -5.888 -4.788 24.179 1.00 25.65 33 ILE B C 1
ATOM 1370 O O . ILE B 1 34 ? -5.203 -4.420 25.146 1.00 22.71 33 ILE B O 1
ATOM 1375 N N . LYS B 1 35 ? -5.423 -4.952 22.938 1.00 27.95 34 LYS B N 1
ATOM 1376 C CA . LYS B 1 35 ? -4.078 -4.572 22.506 1.00 29.31 34 LYS B CA 1
ATOM 1377 C C . LYS B 1 35 ? -4.114 -3.782 21.211 1.00 27.49 34 LYS B C 1
ATOM 1378 O O . LYS B 1 35 ? -4.957 -4.047 20.355 1.00 26.95 34 LYS B O 1
ATOM 1384 N N . ALA B 1 36 ? -3.192 -2.825 21.072 1.00 28.65 35 ALA B N 1
ATOM 1385 C CA . ALA B 1 36 ? -2.952 -2.132 19.799 1.00 26.47 35 ALA B CA 1
ATOM 1386 C C . ALA B 1 36 ? -2.161 -3.030 18.827 1.00 27.97 35 ALA B C 1
ATOM 1387 O O . ALA B 1 36 ? -1.245 -3.751 19.221 1.00 26.72 35 ALA B O 1
ATOM 1405 N N . ARG B 1 39 ? -2.150 -2.340 11.283 1.00 32.02 38 ARG B N 1
ATOM 1406 C CA . ARG B 1 39 ? -2.858 -2.715 10.097 1.00 33.72 38 ARG B CA 1
ATOM 1407 C C . ARG B 1 39 ? -1.859 -2.757 8.956 1.00 34.08 38 ARG B C 1
ATOM 1408 O O . ARG B 1 39 ? -1.335 -1.725 8.554 1.00 32.98 38 A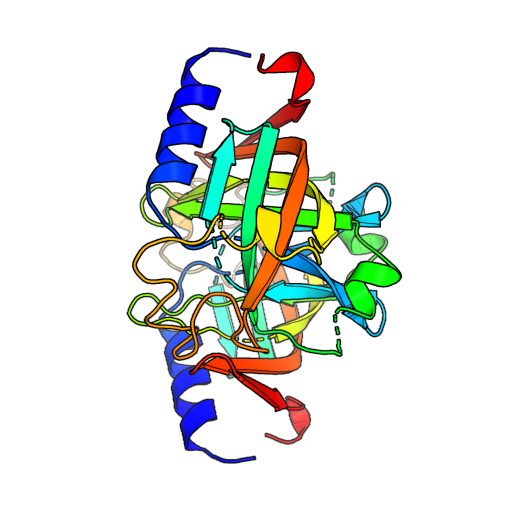RG B O 1
ATOM 1416 N N . LEU B 1 40 ? -1.605 -3.961 8.448 1.00 34.49 39 LEU B N 1
ATOM 1417 C CA . LEU B 1 40 ? -0.774 -4.155 7.275 1.00 33.09 39 LEU B CA 1
ATOM 1418 C C . LEU B 1 40 ? -1.605 -3.897 6.010 1.00 33.96 39 LEU B C 1
ATOM 1419 O O . LEU B 1 40 ? -1.134 -3.288 5.065 1.00 33.46 39 LEU B O 1
ATOM 1424 N N . LYS B 1 41 ? -2.844 -4.350 6.003 1.00 31.69 40 LYS B N 1
ATOM 1425 C CA . LYS B 1 41 ? -3.666 -4.260 4.801 1.00 32.73 40 LYS B CA 1
ATOM 1426 C C . LYS B 1 41 ? -5.115 -4.431 5.175 1.00 31.01 40 LYS B C 1
ATOM 1427 O O . LYS B 1 41 ? -5.432 -5.096 6.168 1.00 28.60 40 LYS B O 1
ATOM 1433 N N . HIS B 1 42 ? -6.004 -3.843 4.391 1.00 29.00 41 HIS B N 1
ATOM 1434 C CA . HIS B 1 42 ? -7.385 -4.239 4.499 1.00 29.98 41 HIS B CA 1
ATOM 1435 C C . HIS B 1 42 ? -8.104 -4.280 3.173 1.00 32.84 41 HIS B C 1
ATOM 1436 O O . HIS B 1 42 ? -7.659 -3.665 2.198 1.00 31.64 41 HIS B O 1
ATOM 1443 N N . ASP B 1 43 ? -9.202 -5.042 3.155 1.00 33.61 42 ASP B N 1
ATOM 1444 C CA . ASP B 1 43 ? -10.122 -5.067 2.046 1.00 35.31 42 ASP B CA 1
ATOM 1445 C C . ASP B 1 43 ? -11.475 -4.525 2.497 1.00 35.35 42 ASP B C 1
ATOM 1446 O O . ASP B 1 43 ? -12.313 -5.259 3.023 1.00 34.33 42 ASP B O 1
ATOM 1451 N N . GLY B 1 44 ? -11.715 -3.241 2.252 1.00 33.77 43 GLY B N 1
ATOM 1452 C CA . GLY B 1 44 ? -12.910 -2.618 2.774 1.00 35.26 43 GLY B CA 1
ATOM 1453 C C . GLY B 1 44 ? -13.090 -2.926 4.247 1.00 33.43 43 GLY B C 1
ATOM 1454 O O . GLY B 1 44 ? -12.131 -2.813 5.013 1.00 35.74 43 GLY B O 1
ATOM 1455 N N . LEU B 1 45 ? -14.304 -3.315 4.638 1.00 31.71 44 LEU B N 1
ATOM 1456 C CA . LEU B 1 45 ? -14.578 -3.737 6.030 1.00 33.26 44 LEU B CA 1
ATOM 1457 C C . LEU B 1 45 ? -14.647 -5.244 6.179 1.00 32.01 44 LEU B C 1
ATOM 1458 O O . LEU B 1 45 ? -14.978 -5.765 7.249 1.00 29.51 44 LEU B O 1
ATOM 1463 N N . LYS B 1 46 ? -14.297 -5.951 5.123 1.00 32.40 45 LYS B N 1
ATOM 1464 C CA . LYS B 1 46 ? -14.415 -7.410 5.103 1.00 33.64 45 LYS B CA 1
ATOM 1465 C C . LYS B 1 46 ? -13.244 -8.127 5.734 1.00 33.16 45 LYS B C 1
ATOM 1466 O O . LYS B 1 46 ? -13.402 -9.199 6.333 1.00 29.62 45 LYS B O 1
ATOM 1472 N N . LYS B 1 47 ? -12.045 -7.603 5.516 1.00 32.42 46 LYS B N 1
ATOM 1473 C CA . LYS B 1 47 ? -10.834 -8.360 5.835 1.00 32.88 46 LYS B CA 1
ATOM 1474 C C . LYS B 1 47 ? -9.697 -7.422 6.207 1.00 29.31 46 LYS B C 1
ATOM 1475 O O . LYS B 1 47 ? -9.454 -6.410 5.548 1.00 28.87 46 LYS B O 1
ATOM 1481 N N . PHE B 1 48 ? -9.012 -7.769 7.291 1.00 29.07 47 PHE B N 1
ATOM 1482 C CA . PHE B 1 48 ? -7.871 -7.000 7.774 1.00 28.41 47 PHE B CA 1
ATOM 1483 C C . PHE B 1 48 ? -6.687 -7.924 7.983 1.00 27.87 47 PHE B C 1
ATOM 1484 O O . PHE B 1 48 ? -6.814 -9.003 8.551 1.00 26.75 47 PHE B O 1
ATOM 1492 N N . TRP B 1 49 ? -5.520 -7.474 7.595 1.00 23.87 48 TRP B N 1
ATOM 1493 C CA . TRP B 1 49 ? -4.295 -8.217 7.863 1.00 27.69 48 TRP B CA 1
ATOM 1494 C C . TRP B 1 49 ? -3.516 -7.345 8.818 1.00 28.42 48 TRP B C 1
ATOM 1495 O O . TRP B 1 49 ? -3.318 -6.157 8.557 1.00 25.95 48 TRP B O 1
ATOM 1506 N N . LEU B 1 50 ? -3.119 -7.926 9.938 1.00 29.23 49 LEU B N 1
ATOM 1507 C CA . LEU B 1 50 ? -2.549 -7.137 11.016 1.00 28.44 49 LEU B CA 1
ATOM 1508 C C . LEU B 1 50 ? -1.234 -7.707 11.441 1.00 30.14 49 LEU B C 1
ATOM 1509 O O . LEU B 1 50 ? -0.980 -8.911 11.273 1.00 28.62 49 LEU B O 1
ATOM 1514 N N . SER B 1 51 ? -0.409 -6.843 12.004 1.00 27.65 50 SER B N 1
ATOM 1515 C CA . SER B 1 51 ? 0.862 -7.234 12.594 1.00 34.33 50 SER B CA 1
ATOM 1516 C C . SER B 1 51 ? 0.922 -7.005 14.095 1.00 31.55 50 SER B C 1
ATOM 1517 O O . SER B 1 51 ? 0.441 -6.013 14.585 1.00 32.14 50 SER B O 1
ATOM 1520 N N . THR B 1 52 ? 1.555 -7.937 14.792 1.00 34.37 51 THR B N 1
ATOM 1521 C CA . THR B 1 52 ? 1.870 -7.774 16.195 1.00 34.68 51 THR B CA 1
ATOM 1522 C C . THR B 1 52 ? 3.115 -8.580 16.532 1.00 37.05 51 THR B C 1
ATOM 1523 O O . THR B 1 52 ? 3.588 -9.415 15.731 1.00 32.28 51 THR B O 1
ATOM 1527 N N . ASN B 1 53 ? 3.658 -8.314 17.713 1.00 38.01 52 ASN B N 1
ATOM 1528 C CA . ASN B 1 53 ? 4.819 -9.051 18.195 1.00 40.12 52 ASN B CA 1
ATOM 1529 C C . ASN B 1 53 ? 4.453 -10.475 18.619 1.00 41.24 52 ASN B C 1
ATOM 1530 O O . ASN B 1 53 ? 3.451 -10.697 19.297 1.00 42.12 52 ASN B O 1
ATOM 1535 N N . THR B 1 54 ? 5.267 -11.440 18.191 1.00 42.01 53 THR B N 1
ATOM 1536 C CA . THR B 1 54 ? 5.122 -12.816 18.646 1.00 43.71 53 THR B CA 1
ATOM 1537 C C . THR B 1 54 ? 5.215 -12.819 20.160 1.00 45.28 53 THR B C 1
ATOM 1538 O O . THR B 1 54 ? 6.220 -12.403 20.721 1.00 46.51 53 THR B O 1
ATOM 1542 N N . SER B 1 55 ? 4.123 -13.206 20.801 1.00 46.26 54 SER B N 1
ATOM 1543 C CA . SER B 1 55 ? 4.117 -13.590 22.212 1.00 45.48 54 SER B CA 1
ATOM 1544 C C . SER B 1 55 ? 3.480 -14.973 22.250 1.00 44.04 54 SER B C 1
ATOM 1545 O O . SER B 1 55 ? 2.433 -15.203 21.636 1.00 41.01 54 SER B O 1
ATOM 1548 N N . THR B 1 56 ? 4.118 -15.909 22.934 1.00 45.34 55 THR B N 1
ATOM 1549 C CA . THR B 1 56 ? 3.528 -17.236 23.102 1.00 46.49 55 THR B CA 1
ATOM 1550 C C . THR B 1 56 ? 2.155 -17.165 23.786 1.00 44.60 55 THR B C 1
ATOM 1551 O O . THR B 1 56 ? 1.255 -17.899 23.421 1.00 43.94 55 THR B O 1
ATOM 1555 N N . ARG B 1 57 ? 2.009 -16.284 24.771 1.00 44.07 56 ARG B N 1
ATOM 1556 C CA . ARG B 1 57 ? 0.712 -16.039 25.408 1.00 44.95 56 ARG B CA 1
ATOM 1557 C C . ARG B 1 57 ? -0.377 -15.778 24.359 1.00 42.16 56 ARG B C 1
ATOM 1558 O O . ARG B 1 57 ? -1.340 -16.521 24.269 1.00 38.45 56 ARG B O 1
ATOM 1570 N N . VAL B 1 59 ? -0.430 -16.111 21.138 1.00 39.19 58 VAL B N 1
ATOM 1571 C CA . VAL B 1 59 ? -0.574 -17.169 20.144 1.00 39.92 58 VAL B CA 1
ATOM 1572 C C . VAL B 1 59 ? -1.372 -18.334 20.691 1.00 39.92 58 VAL B C 1
ATOM 1573 O O . VAL B 1 59 ? -2.326 -18.777 20.063 1.00 38.83 58 VAL B O 1
ATOM 1577 N N . GLU B 1 60 ? -0.974 -18.818 21.858 1.00 41.11 59 GLU B N 1
ATOM 1578 C CA . GLU B 1 60 ? -1.695 -19.875 22.548 1.00 44.61 59 GLU B CA 1
ATOM 1579 C C . GLU B 1 60 ? -3.162 -19.519 22.764 1.00 43.57 59 GLU B C 1
ATOM 1580 O O . GLU B 1 60 ? -4.018 -20.372 22.587 1.00 45.53 59 GLU B O 1
ATOM 1586 N N . ARG B 1 61 ? -3.431 -18.280 23.175 1.00 39.70 60 ARG B N 1
ATOM 1587 C CA . ARG B 1 61 ? -4.789 -17.776 23.366 1.00 38.88 60 ARG B CA 1
ATOM 1588 C C . ARG B 1 61 ? -5.597 -17.755 22.074 1.00 36.04 60 ARG B C 1
ATOM 1589 O O . ARG B 1 61 ? -6.753 -18.174 22.059 1.00 33.79 60 ARG B O 1
ATOM 1597 N N . LEU B 1 62 ? -5.026 -17.215 21.002 1.00 37.47 61 LEU B N 1
ATOM 1598 C CA . LEU B 1 62 ? -5.729 -17.200 19.714 1.00 36.56 61 LEU B CA 1
ATOM 1599 C C . LEU B 1 62 ? -5.977 -18.601 19.144 1.00 38.62 61 LEU B C 1
ATOM 1600 O O . LEU B 1 62 ? -6.972 -18.833 18.459 1.00 41.15 61 LEU B O 1
ATOM 1605 N N . LYS B 1 63 ? -5.086 -19.528 19.456 1.00 39.09 62 LYS B N 1
ATOM 1606 C CA . LYS B 1 63 ? -5.255 -20.925 19.076 1.00 40.49 62 LYS B CA 1
ATOM 1607 C C . LYS B 1 63 ? -6.482 -21.581 19.725 1.00 41.04 62 LYS B C 1
ATOM 1608 O O . LYS B 1 63 ? -7.145 -22.417 19.113 1.00 44.89 62 LYS B O 1
ATOM 1614 N N . LYS B 1 64 ? -6.770 -21.213 20.965 1.00 37.74 63 LYS B N 1
ATOM 1615 C CA . LYS B 1 64 ? -7.859 -21.794 21.722 1.00 35.70 63 LYS B CA 1
ATOM 1616 C C . LYS B 1 64 ? -9.136 -20.990 21.540 1.00 33.27 63 LYS B C 1
ATOM 1617 O O . LYS B 1 64 ? -10.225 -21.511 21.696 1.00 28.74 63 LYS B O 1
ATOM 1623 N N . ASN B 1 65 ? -9.013 -19.693 21.250 1.00 30.51 64 ASN B N 1
ATOM 1624 C CA . ASN B 1 65 ? -10.191 -18.857 21.091 1.00 27.17 64 ASN B CA 1
ATOM 1625 C C . ASN B 1 65 ? -9.840 -17.707 20.152 1.00 28.15 64 ASN B C 1
ATOM 1626 O O . ASN B 1 65 ? -9.083 -16.841 20.531 1.00 26.83 64 ASN B O 1
ATOM 1631 N N . ASN B 1 66 ? -10.363 -17.740 18.928 1.00 26.95 65 ASN B N 1
ATOM 1632 C CA . ASN B 1 66 ? -10.047 -16.751 17.890 1.00 28.75 65 ASN B CA 1
ATOM 1633 C C . ASN B 1 66 ? -11.167 -15.762 17.617 1.00 30.93 65 ASN B C 1
ATOM 1634 O O . ASN B 1 66 ? -11.166 -15.102 16.602 1.00 32.38 65 ASN B O 1
ATOM 1639 N N . LYS B 1 67 ? -12.096 -15.629 18.555 1.00 31.12 66 LYS B N 1
ATOM 1640 C CA . LYS B 1 67 ? -13.165 -14.662 18.461 1.00 28.10 66 LYS B CA 1
ATOM 1641 C C . LYS B 1 67 ? -12.630 -13.336 18.963 1.00 27.14 66 LYS B C 1
ATOM 1642 O O . LYS B 1 67 ? -12.125 -13.203 20.093 1.00 26.53 66 LYS B O 1
ATOM 1648 N N . ILE B 1 68 ? -12.664 -12.360 18.082 1.00 24.20 67 ILE B N 1
ATOM 1649 C CA . ILE B 1 68 ? -12.060 -11.114 18.411 1.00 25.78 67 ILE B CA 1
ATOM 1650 C C . ILE B 1 68 ? -12.943 -9.983 17.940 1.00 23.10 67 ILE B C 1
ATOM 1651 O O . ILE B 1 68 ? -13.947 -10.168 17.219 1.00 25.36 67 ILE B O 1
ATOM 1656 N N . CYS B 1 69 ? -12.541 -8.789 18.306 1.00 24.94 68 CYS B N 1
ATOM 1657 C CA . CYS B 1 69 ? -13.107 -7.634 17.667 1.00 24.15 68 CYS B CA 1
ATOM 1658 C C . CYS B 1 69 ? -12.034 -6.602 17.425 1.00 20.70 68 CYS B C 1
ATOM 1659 O O . CYS B 1 69 ? -10.990 -6.581 18.086 1.00 23.93 68 CYS B O 1
ATOM 1662 N N . LEU B 1 70 ? -12.264 -5.795 16.419 1.00 22.53 69 LEU B N 1
ATOM 1663 C CA . LEU B 1 70 ? -11.394 -4.626 16.112 1.00 22.32 69 LEU B CA 1
ATOM 1664 C C . LEU B 1 70 ? -12.126 -3.352 16.422 1.00 23.93 69 LEU B C 1
ATOM 1665 O O . LEU B 1 70 ? -13.348 -3.265 16.217 1.00 28.47 69 LEU B O 1
ATOM 1670 N N . TYR B 1 71 ? -11.403 -2.332 16.863 1.00 24.40 70 TYR B N 1
ATOM 1671 C CA . TYR B 1 71 ? -12.023 -1.013 17.085 1.00 23.17 70 TYR B CA 1
ATOM 1672 C C . TYR B 1 71 ? -11.167 0.108 16.507 1.00 26.53 70 TYR B C 1
ATOM 1673 O O . TYR B 1 71 ? -9.952 0.113 16.683 1.00 27.62 70 TYR B O 1
ATOM 1682 N N . PHE B 1 72 ? -11.817 1.056 15.838 1.00 27.96 71 PHE B N 1
ATOM 1683 C CA . PHE B 1 72 ? -11.165 2.201 15.238 1.00 29.81 71 PHE B CA 1
ATOM 1684 C C . PHE B 1 72 ? -11.846 3.400 15.783 1.00 31.76 71 PHE B C 1
ATOM 1685 O O . PHE B 1 72 ? -13.066 3.433 15.822 1.00 32.59 71 PHE B O 1
ATOM 1693 N N . VAL B 1 73 ? -11.101 4.399 16.201 1.00 36.22 72 VAL B N 1
ATOM 1694 C CA . VAL B 1 73 ? -11.763 5.549 16.799 1.00 41.83 72 VAL B CA 1
ATOM 1695 C C . VAL B 1 73 ? -11.223 6.838 16.234 1.00 46.49 72 VAL B C 1
ATOM 1696 O O . VAL B 1 73 ? -10.076 6.872 15.821 1.00 47.39 72 VAL B O 1
ATOM 1700 N N . ASP B 1 74 ? -12.066 7.873 16.167 1.00 50.10 73 ASP B N 1
ATOM 1701 C CA . ASP B 1 74 ? -11.561 9.254 16.284 1.00 55.73 73 ASP B CA 1
ATOM 1702 C C . ASP B 1 74 ? -12.281 10.023 17.408 1.00 56.00 73 ASP B C 1
ATOM 1703 O O . ASP B 1 74 ? -13.442 10.450 17.278 1.00 54.00 73 ASP B O 1
ATOM 1708 N N . ASP B 1 75 ? -11.554 10.179 18.514 1.00 57.90 74 ASP B N 1
ATOM 1709 C CA . ASP B 1 75 ? -12.032 10.888 19.699 1.00 58.33 74 ASP B CA 1
ATOM 1710 C C . ASP B 1 75 ? -12.466 12.313 19.402 1.00 57.99 74 ASP B C 1
ATOM 1711 O O . ASP B 1 75 ? -13.302 12.840 20.124 1.00 57.34 74 ASP B O 1
ATOM 1716 N N . ASN B 1 76 ? -11.912 12.925 18.351 1.00 58.86 75 ASN B N 1
ATOM 1717 C CA . ASN B 1 76 ? -12.281 14.299 17.968 1.00 60.66 75 ASN B CA 1
ATOM 1718 C C . ASN B 1 76 ? -13.741 14.395 17.526 1.00 60.84 75 ASN B C 1
ATOM 1719 O O . ASN B 1 76 ? -14.437 15.368 17.865 1.00 61.38 75 ASN B O 1
ATOM 1724 N N . LYS B 1 77 ? -14.208 13.390 16.782 1.00 59.50 76 LYS B N 1
ATOM 1725 C CA . LYS B 1 77 ? -15.621 13.316 16.426 1.00 58.60 76 LYS B CA 1
ATOM 1726 C C . LYS B 1 77 ? -16.450 12.516 17.445 1.00 57.60 76 LYS B C 1
ATOM 1727 O O . LYS B 1 77 ? -17.678 12.455 17.349 1.00 59.78 76 LYS B O 1
ATOM 1733 N N . PHE B 1 78 ? -15.794 11.934 18.440 1.00 55.25 77 PHE B N 1
ATOM 1734 C CA . PHE B 1 78 ? -16.410 10.896 19.283 1.00 53.28 77 PHE B CA 1
ATOM 1735 C C . PHE B 1 78 ? -17.210 9.879 18.413 1.00 48.87 77 PHE B C 1
ATOM 1736 O O . PHE B 1 78 ? -18.390 9.583 18.643 1.00 48.42 77 PHE B O 1
ATOM 1744 N N . ALA B 1 79 ? -16.520 9.387 17.387 1.00 42.27 78 ALA B N 1
ATOM 1745 C CA . ALA B 1 79 ? -17.016 8.357 16.514 1.00 36.66 78 ALA B CA 1
ATOM 1746 C C . ALA B 1 79 ? -16.054 7.183 16.606 1.00 35.34 78 ALA B C 1
ATOM 1747 O O . ALA B 1 79 ? -14.856 7.327 16.872 1.00 32.23 78 ALA B O 1
ATOM 1749 N N . GLY B 1 80 ? -16.611 6.014 16.400 1.00 33.22 79 GLY B N 1
ATOM 1750 C CA . GLY B 1 80 ? -15.833 4.816 16.378 1.00 33.73 79 GLY B CA 1
ATOM 1751 C C . GLY B 1 80 ? -16.501 3.784 15.518 1.00 31.36 79 GLY B C 1
ATOM 1752 O O . GLY B 1 80 ? -17.686 3.867 15.215 1.00 34.02 79 GLY B O 1
ATOM 1753 N N . LEU B 1 81 ? -15.732 2.783 15.140 1.00 32.34 80 LEU B N 1
ATOM 1754 C CA . LEU B 1 81 ? -16.240 1.687 14.375 1.00 26.47 80 LEU B CA 1
ATOM 1755 C C . LEU B 1 81 ? -15.763 0.414 15.031 1.00 29.16 80 LEU B C 1
ATOM 1756 O O . LEU B 1 81 ? -14.575 0.280 15.275 1.00 28.26 80 LEU B O 1
ATOM 1769 N N . LEU B 1 83 ? -15.709 -3.839 14.591 1.00 25.33 82 LEU B N 1
ATOM 1770 C CA . LEU B 1 83 ? -15.978 -4.986 13.744 1.00 25.95 82 LEU B CA 1
ATOM 1771 C C . LEU B 1 83 ? -15.742 -6.213 14.562 1.00 25.36 82 LEU B C 1
ATOM 1772 O O . LEU B 1 83 ? -14.749 -6.274 15.306 1.00 24.30 82 LEU B O 1
ATOM 1777 N N . VAL B 1 84 ? -16.619 -7.200 14.384 1.00 24.86 83 VAL B N 1
ATOM 1778 C CA . VAL B 1 84 ? -16.607 -8.446 15.130 1.00 25.05 83 VAL B CA 1
ATOM 1779 C C . VAL B 1 84 ? -16.421 -9.629 14.171 1.00 25.13 83 VAL B C 1
ATOM 1780 O O . VAL B 1 84 ? -17.001 -9.668 13.079 1.00 25.95 83 VAL B O 1
ATOM 1784 N N . GLY B 1 85 ? -15.612 -10.591 14.581 1.00 25.39 84 GLY B N 1
ATOM 1785 C CA . GLY B 1 85 ? -15.154 -11.640 13.675 1.00 24.81 84 GLY B CA 1
ATOM 1786 C C . GLY B 1 85 ? -14.136 -12.547 14.304 1.00 27.82 84 GLY B C 1
ATOM 1787 O O . GLY B 1 85 ? -14.046 -12.606 15.507 1.00 27.89 84 GLY B O 1
ATOM 1788 N N . THR B 1 86 ? -13.412 -13.290 13.463 1.00 29.96 85 THR B N 1
ATOM 1789 C CA . THR B 1 86 ? -12.421 -14.255 13.893 1.00 28.77 85 THR B CA 1
ATOM 1790 C C . THR B 1 86 ? -11.108 -14.030 13.169 1.00 28.03 85 THR B C 1
ATOM 1791 O O . THR B 1 86 ? -11.066 -13.530 12.045 1.00 25.36 85 THR B O 1
ATOM 1795 N N . ILE B 1 87 ? -10.035 -14.444 13.809 1.00 30.03 86 ILE B N 1
ATOM 1796 C CA . ILE B 1 87 ? -8.700 -14.119 13.349 1.00 32.62 86 ILE B CA 1
ATOM 1797 C C . ILE B 1 87 ? -7.897 -15.416 13.189 1.00 33.78 86 ILE B C 1
ATOM 1798 O O . ILE B 1 87 ? -8.081 -16.348 13.950 1.00 33.52 86 ILE B O 1
ATOM 1803 N N . GLU B 1 88 ? -7.034 -15.487 12.175 1.00 32.86 87 GLU B N 1
ATOM 1804 C CA . GLU B 1 88 ? -6.125 -16.623 12.068 1.00 36.84 87 GLU B CA 1
ATOM 1805 C C . GLU B 1 88 ? -4.693 -16.116 11.917 1.00 33.86 87 GLU B C 1
ATOM 1806 O O . GLU B 1 88 ? -4.468 -15.062 11.313 1.00 27.41 87 GLU B O 1
ATOM 1812 N N . ILE B 1 89 ? -3.742 -16.847 12.484 1.00 32.24 88 ILE B N 1
ATOM 1813 C CA . ILE B 1 89 ? -2.315 -16.503 12.388 1.00 33.94 88 ILE B CA 1
ATOM 1814 C C . ILE B 1 89 ? -1.819 -17.032 11.075 1.00 32.72 88 ILE B C 1
ATOM 1815 O O . ILE B 1 89 ? -2.035 -18.175 10.767 1.00 29.04 88 ILE B O 1
ATOM 1820 N N . LEU B 1 90 ? -1.115 -16.209 10.317 1.00 32.93 89 LEU B N 1
ATOM 1821 C CA . LEU B 1 90 ? -0.519 -16.674 9.075 1.00 32.01 89 LEU B CA 1
ATOM 1822 C C . LEU B 1 90 ? 0.953 -17.032 9.261 1.00 33.74 89 LEU B C 1
ATOM 1823 O O . LEU B 1 90 ? 1.826 -16.164 9.392 1.00 32.59 89 LEU B O 1
ATOM 1828 N N . HIS B 1 91 ? 1.231 -18.325 9.227 1.00 30.50 90 HIS B N 1
ATOM 1829 C CA . HIS B 1 91 ? 2.573 -18.830 9.516 1.00 34.46 90 HIS B CA 1
ATOM 1830 C C . HIS B 1 91 ? 3.521 -18.896 8.318 1.00 37.25 90 HIS B C 1
ATOM 1831 O O . HIS B 1 91 ? 4.740 -18.975 8.495 1.00 39.37 90 HIS B O 1
ATOM 1838 N N . ASP B 1 92 ? 2.982 -18.841 7.113 1.00 37.45 91 ASP B N 1
ATOM 1839 C CA . ASP B 1 92 ? 3.800 -19.039 5.927 1.00 36.57 91 ASP B CA 1
ATOM 1840 C C . ASP B 1 92 ? 4.518 -17.765 5.501 1.00 35.95 91 ASP B C 1
ATOM 1841 O O . ASP B 1 92 ? 3.984 -16.657 5.578 1.00 38.15 91 ASP B O 1
ATOM 1846 N N . ARG B 1 93 ? 5.752 -17.943 5.052 1.00 36.65 92 ARG B N 1
ATOM 1847 C CA . ARG B 1 93 ? 6.637 -16.835 4.764 1.00 35.15 92 ARG B CA 1
ATOM 1848 C C . ARG B 1 93 ? 6.167 -16.084 3.531 1.00 33.54 92 ARG B C 1
ATOM 1849 O O . ARG B 1 93 ? 6.301 -14.872 3.480 1.00 30.78 92 ARG B O 1
ATOM 1857 N N . ALA B 1 94 ? 5.579 -16.800 2.569 1.00 30.81 93 ALA B N 1
ATOM 1858 C CA . ALA B 1 94 ? 4.974 -16.184 1.387 1.00 31.87 93 ALA B CA 1
ATOM 1859 C C . ALA B 1 94 ? 4.020 -15.042 1.769 1.00 30.53 93 ALA B C 1
ATOM 1860 O O . ALA B 1 94 ? 4.144 -13.894 1.297 1.00 30.55 93 ALA B O 1
ATOM 1862 N N . SER B 1 95 ? 3.109 -15.332 2.683 1.00 31.00 94 SER B N 1
ATOM 1863 C CA . SER B 1 95 ? 2.114 -14.349 3.103 1.00 30.34 94 SER B CA 1
ATOM 1864 C C . SER B 1 95 ? 2.751 -13.194 3.858 1.00 30.22 94 SER B C 1
ATOM 1865 O O . SER B 1 95 ? 2.429 -12.014 3.622 1.00 26.05 94 SER B O 1
ATOM 1868 N N . LYS B 1 96 ? 3.658 -13.553 4.751 1.00 26.06 95 LYS B N 1
ATOM 1869 C CA . LYS B 1 96 ? 4.380 -12.625 5.545 1.00 30.71 95 LYS B CA 1
ATOM 1870 C C . LYS B 1 96 ? 5.139 -11.668 4.666 1.00 29.42 95 LYS B C 1
ATOM 1871 O O . LYS B 1 96 ? 5.142 -10.502 4.926 1.00 29.79 95 LYS B O 1
ATOM 1877 N N . GLU B 1 97 ? 5.743 -12.180 3.597 1.00 29.38 96 GLU B N 1
ATOM 1878 C CA . GLU B 1 97 ? 6.440 -11.356 2.614 1.00 28.62 96 GLU B CA 1
ATOM 1879 C C . GLU B 1 97 ? 5.493 -10.449 1.820 1.00 30.19 96 GLU B C 1
ATOM 1880 O O . GLU B 1 97 ? 5.789 -9.271 1.617 1.00 28.03 96 GLU B O 1
ATOM 1894 N N . LEU B 1 99 ? 2.652 -9.318 2.763 1.00 29.14 98 LEU B N 1
ATOM 1895 C CA . LEU B 1 99 ? 2.005 -8.338 3.626 1.00 30.02 98 LEU B CA 1
ATOM 1896 C C . LEU B 1 99 ? 2.945 -7.319 4.234 1.00 30.53 98 LEU B C 1
ATOM 1897 O O . LEU B 1 99 ? 2.491 -6.281 4.731 1.00 32.45 98 LEU B O 1
ATOM 1902 N N . TRP B 1 100 ? 4.249 -7.610 4.203 1.00 31.71 99 TRP B N 1
ATOM 1903 C CA . TRP B 1 100 ? 5.276 -6.702 4.717 1.00 34.23 99 TRP B CA 1
ATOM 1904 C C . TRP B 1 100 ? 5.120 -5.300 4.147 1.00 37.41 99 TRP B C 1
ATOM 1905 O O . TRP B 1 100 ? 4.817 -5.142 2.964 1.00 38.24 99 TRP B O 1
ATOM 1916 N N . THR B 1 101 ? 5.303 -4.283 4.987 1.00 38.31 100 THR B N 1
ATOM 1917 C CA . THR B 1 101 ? 5.213 -2.896 4.537 1.00 41.93 100 THR B CA 1
ATOM 1918 C C . THR B 1 101 ? 6.372 -2.094 5.084 1.00 46.53 100 THR B C 1
ATOM 1919 O O . THR B 1 101 ? 7.066 -2.524 6.005 1.00 45.70 100 THR B O 1
ATOM 1923 N N . ASP B 1 102 ? 6.569 -0.912 4.509 1.00 50.64 101 ASP B N 1
ATOM 1924 C CA . ASP B 1 102 ? 7.420 0.104 5.110 1.00 53.29 101 ASP B CA 1
ATOM 1925 C C . ASP B 1 102 ? 6.990 0.345 6.539 1.00 53.68 101 ASP B C 1
ATOM 1926 O O . ASP B 1 102 ? 5.799 0.274 6.868 1.00 55.41 101 ASP B O 1
ATOM 1931 N N . GLY B 1 103 ? 7.957 0.607 7.405 1.00 52.52 102 GLY B N 1
ATOM 1932 C CA . GLY B 1 103 ? 7.638 0.781 8.809 1.00 52.95 102 GLY B CA 1
ATOM 1933 C C . GLY B 1 103 ? 7.169 -0.468 9.544 1.00 51.50 102 GLY B C 1
ATOM 1934 O O . GLY B 1 103 ? 6.763 -0.376 10.708 1.00 53.43 102 GLY B O 1
ATOM 1935 N N . CYS B 1 104 ? 7.197 -1.622 8.876 1.00 46.25 103 CYS B N 1
ATOM 1936 C CA . CYS B 1 104 ? 7.396 -2.870 9.569 1.00 43.66 103 CYS B CA 1
ATOM 1937 C C . CYS B 1 104 ? 8.843 -2.895 10.068 1.00 46.01 103 CYS B C 1
ATOM 1938 O O . CYS B 1 104 ? 9.142 -3.481 11.109 1.00 44.45 103 CYS B O 1
ATOM 1941 N N . GLU B 1 105 ? 9.732 -2.257 9.307 1.00 46.18 104 GLU B N 1
ATOM 1942 C CA . GLU B 1 105 ? 11.159 -2.306 9.562 1.00 49.43 104 GLU B CA 1
ATOM 1943 C C . GLU B 1 105 ? 11.522 -1.700 10.903 1.00 49.61 104 GLU B C 1
ATOM 1944 O O . GLU B 1 105 ? 12.478 -2.137 11.551 1.00 50.65 104 GLU B O 1
ATOM 1950 N N . ILE B 1 106 ? 10.731 -0.716 11.317 1.00 48.74 105 ILE B N 1
ATOM 1951 C CA . ILE B 1 106 ? 10.926 -0.023 12.584 1.00 48.99 105 ILE B CA 1
ATOM 1952 C C . ILE B 1 106 ? 10.726 -0.982 13.736 1.00 45.58 105 ILE B C 1
ATOM 1953 O O . ILE B 1 106 ? 11.323 -0.818 14.792 1.00 46.67 105 ILE B O 1
ATOM 1958 N N . TYR B 1 107 ? 9.861 -1.970 13.533 1.00 42.57 106 TYR B N 1
ATOM 1959 C CA . TYR B 1 107 ? 9.455 -2.885 14.589 1.00 40.54 106 TYR B CA 1
ATOM 1960 C C . TYR B 1 107 ? 10.136 -4.215 14.481 1.00 39.83 106 TYR B C 1
ATOM 1961 O O . TYR B 1 107 ? 10.323 -4.894 15.486 1.00 36.96 106 TYR B O 1
ATOM 1970 N N . TYR B 1 108 ? 10.472 -4.607 13.259 1.00 37.53 107 TYR B N 1
ATOM 1971 C CA . TYR B 1 108 ? 11.075 -5.903 13.005 1.00 39.20 107 TYR B CA 1
ATOM 1972 C C . TYR B 1 108 ? 12.375 -5.715 12.223 1.00 39.55 107 TYR B C 1
ATOM 1973 O O . TYR B 1 108 ? 12.409 -5.857 11.006 1.00 38.25 107 TYR B O 1
ATOM 1982 N N . PRO B 1 109 ? 13.459 -5.374 12.935 1.00 39.99 108 PRO B N 1
ATOM 1983 C CA . PRO B 1 109 ? 14.777 -5.123 12.355 1.00 40.39 108 PRO B CA 1
ATOM 1984 C C . PRO B 1 109 ? 15.315 -6.217 11.448 1.00 38.57 108 PRO B C 1
ATOM 1985 O O . PRO B 1 109 ? 16.028 -5.906 10.511 1.00 40.94 108 PRO B O 1
ATOM 1989 N N . LEU B 1 110 ? 14.989 -7.480 11.724 1.00 38.61 109 LEU B N 1
ATOM 1990 C CA . LEU B 1 110 ? 15.525 -8.612 10.937 1.00 37.07 109 LEU B CA 1
ATOM 1991 C C . LEU B 1 110 ? 14.657 -9.018 9.748 1.00 37.93 109 LEU B C 1
ATOM 1992 O O . LEU B 1 110 ? 14.836 -10.108 9.197 1.00 39.05 109 LEU B O 1
ATOM 1997 N N . GLY B 1 111 ? 13.702 -8.166 9.379 1.00 37.23 110 GLY B N 1
ATOM 1998 C CA . GLY B 1 111 ? 12.948 -8.358 8.172 1.00 33.09 110 GLY B CA 1
ATOM 1999 C C . GLY B 1 111 ? 11.839 -9.356 8.325 1.00 34.15 110 GLY B C 1
ATOM 2000 O O . GLY B 1 111 ? 11.361 -9.613 9.417 1.00 32.83 110 GLY B O 1
ATOM 2001 N N . ILE B 1 112 ? 11.415 -9.899 7.187 1.00 36.16 111 ILE B N 1
ATOM 2002 C CA . ILE B 1 112 ? 10.356 -10.888 7.118 1.00 33.03 111 ILE B CA 1
ATOM 2003 C C . ILE B 1 112 ? 10.640 -12.057 8.042 1.00 32.97 111 ILE B C 1
ATOM 2004 O O . ILE B 1 112 ? 9.715 -12.640 8.600 1.00 32.95 111 ILE B O 1
ATOM 2009 N N . ASP B 1 113 ? 11.912 -12.390 8.225 1.00 34.03 112 ASP B N 1
ATOM 2010 C CA . ASP B 1 113 ? 12.274 -13.518 9.077 1.00 33.68 112 ASP B CA 1
ATOM 2011 C C . ASP B 1 113 ? 12.454 -13.168 10.549 1.00 30.74 112 ASP B C 1
ATOM 2012 O O . ASP B 1 113 ? 12.837 -14.027 11.324 1.00 32.80 112 ASP B O 1
ATOM 2017 N N . ASP B 1 114 ? 12.184 -11.922 10.941 1.00 32.49 113 ASP B N 1
ATOM 2018 C CA . ASP B 1 114 ? 12.275 -11.523 12.347 1.00 30.61 113 ASP B CA 1
ATOM 2019 C C . ASP B 1 114 ? 11.371 -12.453 13.143 1.00 32.25 113 ASP B C 1
ATOM 2020 O O . ASP B 1 114 ? 10.219 -12.673 12.758 1.00 31.83 113 ASP B O 1
ATOM 2025 N N . PRO B 1 115 ? 11.893 -13.058 14.222 1.00 33.34 114 PRO B N 1
ATOM 2026 C CA . PRO B 1 115 ? 11.040 -13.965 14.965 1.00 32.04 114 PRO B CA 1
ATOM 2027 C C . PRO B 1 115 ? 9.882 -13.270 15.682 1.00 31.90 114 PRO B C 1
ATOM 2028 O O . PRO B 1 115 ? 8.955 -13.942 16.065 1.00 31.41 114 PRO B O 1
ATOM 2032 N N . ASP B 1 116 ? 9.923 -11.941 15.851 1.00 30.51 115 ASP B N 1
ATOM 2033 C CA . ASP B 1 116 ? 8.841 -11.231 16.472 1.00 31.36 115 ASP B CA 1
ATOM 2034 C C . ASP B 1 116 ? 7.754 -10.713 15.521 1.00 31.51 115 ASP B C 1
ATOM 2035 O O . ASP B 1 116 ? 6.822 -10.052 15.978 1.00 31.03 115 ASP B O 1
ATOM 2040 N N . TYR B 1 117 ? 7.891 -10.961 14.223 1.00 30.89 116 TYR B N 1
ATOM 2041 C CA . TYR B 1 117 ? 6.901 -10.535 13.251 1.00 28.71 116 TYR B CA 1
ATOM 2042 C C . TYR B 1 117 ? 5.866 -11.640 13.145 1.00 31.94 116 TYR B C 1
ATOM 2043 O O . TYR B 1 117 ? 6.153 -12.713 12.644 1.00 28.81 116 TYR B O 1
ATOM 2052 N N . THR B 1 118 ? 4.671 -11.381 13.653 1.00 32.87 117 THR B N 1
ATOM 2053 C CA . THR B 1 118 ? 3.517 -12.268 13.465 1.00 33.74 117 THR B CA 1
ATOM 2054 C C . THR B 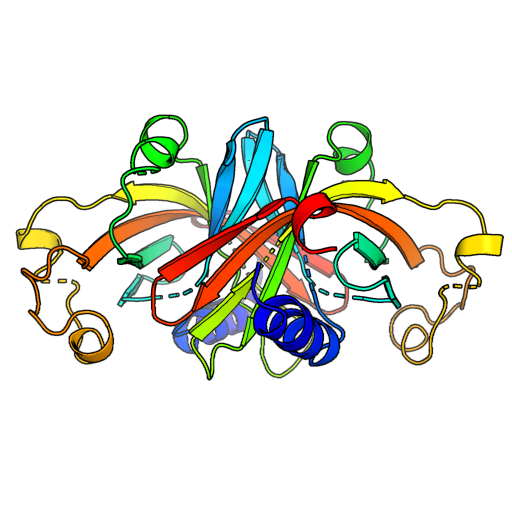1 118 ? 2.494 -11.555 12.583 1.00 32.49 117 THR B C 1
ATOM 2055 O O . THR B 1 118 ? 2.244 -10.372 12.752 1.00 30.29 117 THR B O 1
ATOM 2059 N N . ALA B 1 119 ? 1.943 -12.264 11.602 1.00 28.68 118 ALA B N 1
ATOM 2060 C CA . ALA B 1 119 ? 0.921 -11.694 10.753 1.00 27.89 118 ALA B CA 1
ATOM 2061 C C . ALA B 1 119 ? -0.377 -12.425 11.006 1.00 29.59 118 ALA B C 1
ATOM 2062 O O . ALA B 1 119 ? -0.395 -13.659 11.138 1.00 28.51 118 ALA B O 1
ATOM 2064 N N . LEU B 1 120 ? -1.458 -11.669 11.061 1.00 31.35 119 LEU B N 1
ATOM 2065 C CA . LEU B 1 120 ? -2.798 -12.230 11.320 1.00 33.07 119 LEU B CA 1
ATOM 2066 C C . LEU B 1 120 ? -3.780 -11.811 10.250 1.00 31.82 119 LEU B C 1
ATOM 2067 O O . LEU B 1 120 ? -3.638 -10.768 9.641 1.00 25.29 119 LEU B O 1
ATOM 2072 N N . CYS B 1 121 ? -4.768 -12.647 9.989 1.00 32.47 120 CYS B N 1
ATOM 2073 C CA . CYS B 1 121 ? -5.845 -12.249 9.077 1.00 31.47 120 CYS B CA 1
ATOM 2074 C C . CYS B 1 121 ? -7.184 -12.268 9.833 1.00 29.71 120 CYS B C 1
ATOM 2075 O O . CYS B 1 121 ? -7.599 -13.312 10.338 1.00 28.16 120 CYS B O 1
ATOM 2078 N N . PHE B 1 122 ? -7.797 -11.087 9.976 1.00 27.49 121 PHE B N 1
ATOM 2079 C CA . PHE B 1 122 ? -9.128 -10.939 10.565 1.00 28.01 121 PHE B CA 1
ATOM 2080 C C . PHE B 1 122 ? -10.207 -10.880 9.494 1.00 28.14 121 PHE B C 1
ATOM 2081 O O . PHE B 1 122 ? -10.087 -10.121 8.556 1.00 27.99 121 PHE B O 1
ATOM 2089 N N . THR B 1 123 ? -11.280 -11.639 9.683 1.00 28.41 122 THR B N 1
ATOM 2090 C CA . THR B 1 123 ? -12.437 -11.655 8.776 1.00 28.02 122 THR B CA 1
ATOM 2091 C C . THR B 1 123 ? -13.641 -11.197 9.565 1.00 28.20 122 THR B C 1
ATOM 2092 O O . THR B 1 123 ? -13.990 -11.851 10.536 1.00 23.14 122 THR B O 1
ATOM 2096 N N . ALA B 1 124 ? -14.229 -10.043 9.189 1.00 25.11 123 ALA B N 1
ATOM 2097 C CA . ALA B 1 124 ? -15.360 -9.439 9.904 1.00 26.67 123 ALA B CA 1
ATOM 2098 C C . ALA B 1 124 ? -16.694 -10.088 9.570 1.00 29.18 123 ALA B C 1
ATOM 2099 O O . ALA B 1 124 ? -16.986 -10.342 8.416 1.00 33.01 123 ALA B O 1
ATOM 2101 N N . GLU B 1 125 ? -17.504 -10.352 10.591 1.00 32.85 124 GLU B N 1
ATOM 2102 C CA . GLU B 1 125 ? -18.868 -10.869 10.408 1.00 35.26 124 GLU B CA 1
ATOM 2103 C C . GLU B 1 125 ? -19.884 -9.723 10.477 1.00 33.19 124 GLU B C 1
ATOM 2104 O O . GLU B 1 125 ? -20.817 -9.664 9.678 1.00 30.11 124 GLU B O 1
ATOM 2110 N N . TRP B 1 126 ? -19.712 -8.823 11.446 1.00 33.64 125 TRP B N 1
ATOM 2111 C CA . TRP B 1 126 ? -20.587 -7.647 11.535 1.00 31.67 125 TRP B CA 1
ATOM 2112 C C . TRP B 1 126 ? -19.906 -6.470 12.196 1.00 31.78 125 TRP B C 1
ATOM 2113 O O . TRP B 1 126 ? -18.778 -6.568 12.665 1.00 30.27 125 TRP B O 1
ATOM 2124 N N . GLY B 1 127 ? -20.602 -5.357 12.233 1.00 29.69 126 GLY B N 1
ATOM 2125 C CA . GLY B 1 127 ? -20.073 -4.214 12.917 1.00 30.76 126 GLY B CA 1
ATOM 2126 C C . GLY B 1 127 ? -21.104 -3.280 13.449 1.00 32.79 126 GLY B C 1
ATOM 2127 O O . GLY B 1 127 ? -22.315 -3.477 13.306 1.00 31.57 126 GLY B O 1
ATOM 2128 N N . ASN B 1 128 ?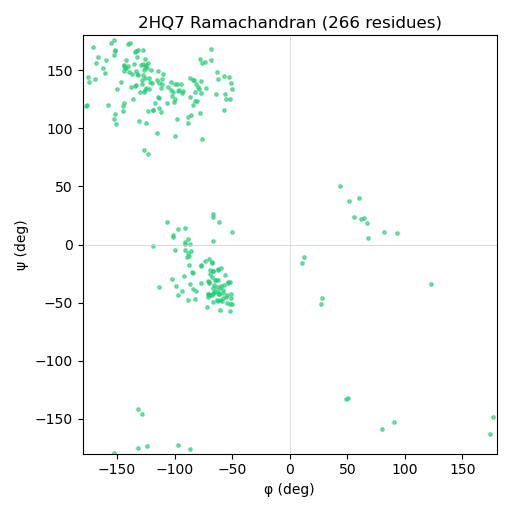 -20.560 -2.234 14.055 1.00 32.63 127 ASN B N 1
ATOM 2129 C CA . ASN B 1 128 ? -21.291 -1.239 14.712 1.00 32.85 127 ASN B CA 1
ATOM 2130 C C . ASN B 1 128 ? -20.591 0.075 14.479 1.00 31.35 127 ASN B C 1
ATOM 2131 O O . ASN B 1 128 ? -19.414 0.202 14.767 1.00 33.59 127 ASN B O 1
ATOM 2136 N N . TYR B 1 129 ? -21.282 1.035 13.898 1.00 32.68 128 TYR B N 1
ATOM 2137 C CA . TYR B 1 129 ? -20.738 2.368 13.734 1.00 35.03 128 TYR B CA 1
ATOM 2138 C C . TYR B 1 129 ? -21.327 3.230 14.821 1.00 36.93 128 TYR B C 1
ATOM 2139 O O . TYR B 1 129 ? -22.555 3.337 14.909 1.00 35.26 128 TYR B O 1
ATOM 2148 N N . TYR B 1 130 ? -20.478 3.849 15.648 1.00 36.45 129 TYR B N 1
ATOM 2149 C CA . TYR B 1 130 ? -20.957 4.698 16.738 1.00 38.01 129 TYR B CA 1
ATOM 2150 C C . TYR B 1 130 ? -20.710 6.141 16.351 1.00 38.30 129 TYR B C 1
ATOM 2151 O O . TYR B 1 130 ? -19.647 6.458 15.839 1.00 38.07 129 TYR B O 1
ATOM 2160 N N . ARG B 1 131 ? -21.696 7.006 16.581 1.00 39.09 130 ARG B N 1
ATOM 2161 C CA . ARG B 1 131 ? -21.573 8.430 16.266 1.00 42.23 130 ARG B CA 1
ATOM 2162 C C . ARG B 1 131 ? -22.826 9.143 16.757 1.00 44.62 130 ARG B C 1
ATOM 2163 O O . ARG B 1 131 ? -23.925 8.584 16.701 1.00 45.79 130 ARG B O 1
ATOM 2171 N N . HIS B 1 132 ? -22.639 10.366 17.246 1.00 46.87 131 HIS B N 1
ATOM 2172 C CA . HIS B 1 132 ? -23.700 11.167 17.888 1.00 48.51 131 HIS B CA 1
ATOM 2173 C C . HIS B 1 132 ? -24.418 10.373 19.000 1.00 50.20 131 HIS B C 1
ATOM 2174 O O . HIS B 1 132 ? -25.635 10.484 19.185 1.00 49.29 131 HIS B O 1
ATOM 2181 N N . LEU B 1 133 ? -23.647 9.575 19.733 1.00 50.04 132 LEU B N 1
ATOM 2182 C CA . LEU B 1 133 ? -24.148 8.802 20.866 1.00 51.32 132 LEU B CA 1
ATOM 2183 C C . LEU B 1 133 ? -25.202 7.794 20.451 1.00 48.95 132 LEU B C 1
ATOM 2184 O O . LEU B 1 133 ? -25.983 7.329 21.287 1.00 51.36 132 LEU B O 1
ATOM 2189 N N . LYS B 1 134 ? -25.183 7.428 19.167 1.00 43.10 133 LYS B N 1
ATOM 2190 C CA . LYS B 1 134 ? -26.012 6.359 18.641 1.00 41.91 133 LYS B CA 1
ATOM 2191 C C . LYS B 1 134 ? -25.125 5.383 17.910 1.00 40.61 133 LYS B C 1
ATOM 2192 O O . LYS B 1 134 ? -23.978 5.672 17.586 1.00 36.37 133 LYS B O 1
ATOM 2198 N N . ASN B 1 135 ? -25.688 4.233 17.610 1.00 40.98 134 ASN B N 1
ATOM 2199 C CA . ASN B 1 135 ? -25.000 3.328 16.764 1.00 42.26 134 ASN B CA 1
ATOM 2200 C C . ASN B 1 135 ? -25.924 2.601 15.819 1.00 40.52 134 ASN B C 1
ATOM 2201 O O . ASN B 1 135 ? -27.109 2.445 16.082 1.00 41.96 134 ASN B O 1
ATOM 2206 N N . ILE B 1 136 ? -25.346 2.235 14.682 1.00 37.18 135 ILE B N 1
ATOM 2207 C CA . ILE B 1 136 ? -25.970 1.461 13.642 1.00 36.83 135 ILE B CA 1
ATOM 2208 C C . ILE B 1 136 ? -25.187 0.187 13.549 1.00 35.96 135 ILE B C 1
ATOM 2209 O O . ILE B 1 136 ? -23.991 0.233 13.330 1.00 34.73 135 ILE B O 1
ATOM 2214 N N . THR B 1 137 ? -25.872 -0.942 13.734 1.00 36.93 136 THR B N 1
ATOM 2215 C CA . THR B 1 137 ? -25.303 -2.254 13.625 1.00 36.84 136 THR B CA 1
ATOM 2216 C C . THR B 1 137 ? -25.632 -2.785 12.258 1.00 36.67 136 THR B C 1
ATOM 2217 O O . THR B 1 137 ? -26.773 -2.670 11.818 1.00 36.53 136 THR B O 1
ATOM 2221 N N . PHE B 1 138 ? -24.660 -3.425 11.614 1.00 36.16 137 PHE B N 1
ATOM 2222 C CA . PHE B 1 138 ? -24.871 -4.018 10.285 1.00 36.10 137 PHE B CA 1
ATOM 2223 C C . PHE B 1 138 ? -24.121 -5.308 10.155 1.00 34.24 137 PHE B C 1
ATOM 2224 O O . PHE B 1 138 ? -23.080 -5.471 10.785 1.00 34.55 137 PHE B O 1
ATOM 2232 N N . LYS B 1 139 ? -24.624 -6.219 9.323 1.00 35.68 138 LYS B N 1
ATOM 2233 C CA . LYS B 1 139 ? -23.864 -7.395 8.908 1.00 38.67 138 LYS B CA 1
ATOM 2234 C C . LYS B 1 139 ? -23.030 -7.035 7.693 1.00 38.04 138 LYS B C 1
ATOM 2235 O O . LYS B 1 139 ? -23.470 -6.267 6.835 1.00 39.20 138 LYS B O 1
ATOM 2241 N N . ILE B 1 140 ? -21.821 -7.584 7.610 1.00 39.77 139 ILE B N 1
ATOM 2242 C CA . ILE B 1 140 ? -20.905 -7.239 6.527 1.00 42.42 139 ILE B CA 1
ATOM 2243 C C . ILE B 1 140 ? -21.541 -7.549 5.184 1.00 44.91 139 ILE B C 1
ATOM 2244 O O . ILE B 1 140 ? -21.515 -6.720 4.286 1.00 44.18 139 ILE B O 1
ATOM 2249 N N . ASP B 1 141 ? -22.141 -8.728 5.074 1.00 48.69 140 ASP B N 1
ATOM 2250 C CA . ASP B 1 141 ? -22.792 -9.156 3.836 1.00 54.88 140 ASP B CA 1
ATOM 2251 C C . ASP B 1 141 ? -23.935 -8.229 3.370 1.00 56.21 140 ASP B C 1
ATOM 2252 O O . ASP B 1 141 ? -24.290 -8.265 2.188 1.00 58.75 140 ASP B O 1
ATOM 2257 N N . GLU B 1 142 ? -24.490 -7.416 4.275 1.00 55.62 141 GLU B N 1
ATOM 2258 C CA . GLU B 1 142 ? -25.519 -6.435 3.928 1.00 58.27 141 GLU B CA 1
ATOM 2259 C C . GLU B 1 142 ? -24.899 -5.155 3.363 1.00 59.84 141 GLU B C 1
ATOM 2260 O O . GLU B 1 142 ? -25.338 -4.637 2.338 1.00 60.29 141 GLU B O 1
ATOM 2266 N N . ILE B 1 143 ? -23.870 -4.646 4.034 1.00 63.16 142 ILE B N 1
ATOM 2267 C CA . ILE B 1 143 ? -23.250 -3.360 3.677 1.00 65.03 142 ILE B CA 1
ATOM 2268 C C . ILE B 1 143 ? -22.529 -3.404 2.312 1.00 66.84 142 ILE B C 1
ATOM 2269 O O . ILE B 1 143 ? -21.919 -2.424 1.902 1.00 66.68 142 ILE B O 1
ATOM 2274 N N . TYR B 1 144 ? -22.609 -4.541 1.618 1.00 69.56 143 TYR B N 1
ATOM 2275 C CA . TYR B 1 144 ? -22.063 -4.700 0.269 1.00 70.76 143 TYR B CA 1
ATOM 2276 C C . TYR B 1 144 ? -23.093 -5.390 -0.653 1.00 70.73 143 TYR B C 1
ATOM 2277 O O . TYR B 1 144 ? -23.928 -4.736 -1.292 1.00 69.87 143 TYR B O 1
#

Foldseek 3Di:
DDDPLLVVQQVLVVVDPKKKWAQAPPRDIDDDMALDADRQFKTKDKFFDDVSCVRCVVPFWMFIKGDDPPAHKIKFTFGKAKDPDLVVLVSDDVVVCVVQVVPSPRNGIIMMMTGGQKMWIDDPNDIDIGGPVVD/DDLCCLVVVQCLVVVDQKKKWAQAPPRDIDDDMALDDDRQFKTKDKFFDDVSCVRLVVPFWMFMKGDDVVQRKIKFTFGKDKDDDLVVLCSDDPVVCVVQVVPSPRNTIIMMMTGGQWMWIAGPNDIDIDGPVVSD